Protein 2ZKZ (pdb70)

Organism: Bacillus anthracis (NCBI:txid1392)

CATH classification: 1.10.10.10

Structure (mmCIF, N/CA/C/O backbone):
data_2ZKZ
#
_entry.id   2ZKZ
#
_cell.length_a   73.010
_cell.length_b   73.010
_cell.length_c   151.120
_cell.angle_alpha   90.000
_cell.angle_beta   90.000
_cell.angle_gamma   90.000
#
_symmetry.space_group_name_H-M   'P 41 21 2'
#
loop_
_entity.id
_entity.type
_entity.pdbx_description
1 polymer 'Transcriptional repressor pagR'
2 water water
#
loop_
_atom_site.group_PDB
_atom_site.id
_atom_site.type_symbol
_atom_site.label_atom_id
_atom_site.label_alt_id
_atom_site.label_comp_id
_atom_site.label_asym_id
_atom_site.label_entity_id
_atom_site.label_seq_id
_atom_site.pdbx_PDB_ins_code
_atom_site.Cartn_x
_atom_site.Cartn_y
_atom_site.Cartn_z
_atom_site.occupancy
_atom_site.B_iso_or_equiv
_atom_site.auth_seq_id
_atom_site.auth_comp_id
_atom_site.auth_asym_id
_atom_site.auth_atom_id
_atom_site.pdbx_PDB_model_num
ATOM 1 N N . TYR A 1 11 ? 69.471 37.216 59.307 1.00 57.81 11 TYR A N 1
ATOM 2 C CA . TYR A 1 11 ? 68.712 35.990 59.687 1.00 56.73 11 TYR A CA 1
ATOM 3 C C . TYR A 1 11 ? 67.616 36.335 60.690 1.00 56.68 11 TYR A C 1
ATOM 4 O O . TYR A 1 11 ? 67.811 37.163 61.583 1.00 56.87 11 TYR A O 1
ATOM 14 N N . SER A 1 13 ? 64.679 35.132 63.594 1.00 44.97 13 SER A N 1
ATOM 15 C CA . SER A 1 13 ? 64.341 34.152 64.613 1.00 41.36 13 SER A CA 1
ATOM 16 C C . SER A 1 13 ? 62.916 33.639 64.475 1.00 39.33 13 SER A C 1
ATOM 17 O O . SER A 1 13 ? 62.142 34.103 63.635 1.00 38.54 13 SER A O 1
ATOM 20 N N . LEU A 1 14 ? 62.585 32.672 65.319 1.00 36.09 14 LEU A N 1
ATOM 21 C CA . LEU A 1 14 ? 61.254 32.092 65.344 1.00 33.53 14 LEU A CA 1
ATOM 22 C C . LEU A 1 14 ? 60.280 33.208 65.720 1.00 30.40 14 LEU A C 1
ATOM 23 O O . LEU A 1 14 ? 59.177 33.295 65.183 1.00 28.71 14 LEU A O 1
ATOM 28 N N . GLU A 1 15 ? 60.706 34.058 66.651 1.00 26.74 15 GLU A N 1
ATOM 29 C CA . GLU A 1 15 ? 59.894 35.178 67.109 1.00 26.57 15 GLU A CA 1
ATOM 30 C C . GLU A 1 15 ? 59.686 36.203 65.995 1.00 24.78 15 GLU A C 1
ATOM 31 O O . GLU A 1 15 ? 58.599 36.774 65.878 1.00 23.73 15 GLU A O 1
ATOM 37 N N . ASP A 1 16 ? 60.729 36.443 65.194 1.00 23.46 16 ASP A N 1
ATOM 38 C CA . ASP A 1 16 ? 60.644 37.386 64.080 1.00 24.01 16 ASP A CA 1
ATOM 39 C C . ASP A 1 16 ? 59.636 36.855 63.063 1.00 22.42 16 ASP A C 1
ATOM 40 O O . ASP A 1 16 ? 58.831 37.610 62.524 1.00 22.46 16 ASP A O 1
ATOM 45 N N . ASP A 1 17 ? 59.689 35.554 62.792 1.00 22.06 17 ASP A N 1
ATOM 46 C CA . ASP A 1 17 ? 58.746 34.955 61.849 1.00 23.59 17 ASP A CA 1
ATOM 47 C C . ASP A 1 17 ? 57.307 35.055 62.357 1.00 20.29 17 ASP A C 1
ATOM 48 O O . ASP A 1 17 ? 56.395 35.367 61.589 1.00 21.31 17 ASP A O 1
ATOM 53 N N . ALA A 1 18 ? 57.095 34.781 63.642 1.00 20.46 18 ALA A N 1
ATOM 54 C CA . ALA A 1 18 ? 55.755 34.877 64.232 1.00 21.61 18 ALA A CA 1
ATOM 55 C C . ALA A 1 18 ? 55.238 36.317 64.173 1.00 22.85 18 ALA A C 1
ATOM 56 O O . ALA A 1 18 ? 54.068 36.566 63.857 1.00 21.56 18 ALA A O 1
ATOM 58 N N . GLU A 1 19 ? 56.121 37.257 64.494 1.00 23.63 19 GLU A N 1
ATOM 59 C CA . GLU A 1 19 ? 55.793 38.681 64.488 1.00 24.20 19 GLU A CA 1
ATOM 60 C C . GLU A 1 19 ? 55.493 39.166 63.062 1.00 22.74 19 GLU A C 1
ATOM 61 O O . GLU A 1 19 ? 54.657 40.045 62.865 1.00 22.87 19 GLU A O 1
ATOM 67 N N . LEU A 1 20 ? 56.167 38.587 62.073 1.00 20.92 20 LEU A N 1
ATOM 68 C CA . LEU A 1 20 ? 55.939 38.948 60.671 1.00 22.09 20 LEU A CA 1
ATOM 69 C C . LEU A 1 20 ? 54.521 38.544 60.267 1.00 22.29 20 LEU A C 1
ATOM 70 O O . LEU A 1 20 ? 53.795 39.310 59.640 1.00 20.33 20 LEU A O 1
ATOM 75 N N . LEU A 1 21 ? 54.124 37.332 60.634 1.00 22.33 21 LEU A N 1
ATOM 76 C CA . LEU A 1 21 ? 52.787 36.866 60.295 1.00 21.74 21 LEU A CA 1
ATOM 77 C C . LEU A 1 21 ? 51.746 37.699 61.040 1.00 19.54 21 LEU A C 1
ATOM 78 O O . LEU A 1 21 ? 50.723 38.061 60.474 1.00 20.77 21 LEU A O 1
ATOM 83 N N . LYS A 1 22 ? 52.015 38.012 62.304 1.00 19.91 22 LYS A N 1
ATOM 84 C CA . LYS A 1 22 ? 51.083 38.809 63.094 1.00 21.75 22 LYS A CA 1
ATOM 85 C C . LYS A 1 22 ? 50.850 40.185 62.463 1.00 23.41 22 LYS A C 1
ATOM 86 O O . LYS A 1 22 ? 49.717 40.654 62.377 1.00 20.23 22 LYS A O 1
ATOM 92 N N . THR A 1 23 ? 51.929 40.817 62.005 1.00 21.80 23 THR A N 1
ATOM 93 C CA . THR A 1 23 ? 51.844 42.137 61.395 1.00 22.10 23 THR A CA 1
ATOM 94 C C . THR A 1 23 ? 51.080 42.127 60.071 1.00 22.57 23 THR A C 1
ATOM 95 O O . THR A 1 23 ? 50.438 43.114 59.718 1.00 24.06 23 THR A O 1
ATOM 107 N N . ALA A 1 25 ? 48.688 39.879 59.436 1.00 22.34 25 ALA A N 1
ATOM 108 C CA . ALA A 1 25 ? 47.383 39.266 59.696 1.00 22.52 25 ALA A CA 1
ATOM 109 C C . ALA A 1 25 ? 46.150 40.171 59.767 1.00 24.32 25 ALA A C 1
ATOM 110 O O . ALA A 1 25 ? 45.362 40.080 60.705 1.00 23.88 25 ALA A O 1
ATOM 112 N N . HIS A 1 26 ? 45.974 41.015 58.757 1.00 24.16 26 HIS A N 1
ATOM 113 C CA . HIS A 1 26 ? 44.844 41.938 58.672 1.00 26.13 26 HIS A CA 1
ATOM 114 C C . HIS A 1 26 ? 44.486 42.044 57.190 1.00 26.15 26 HIS A C 1
ATOM 115 O O . HIS A 1 26 ? 45.361 42.259 56.355 1.00 25.14 26 HIS A O 1
ATOM 122 N N . PRO A 1 27 ? 43.197 41.902 56.847 1.00 26.46 27 PRO A N 1
ATOM 123 C CA . PRO A 1 27 ? 42.724 41.976 55.461 1.00 28.89 27 PRO A CA 1
ATOM 124 C C . PRO A 1 27 ? 43.281 43.130 54.626 1.00 27.71 27 PRO A C 1
ATOM 125 O O . PRO A 1 27 ? 43.813 42.920 53.536 1.00 26.60 27 PRO A O 1
ATOM 137 N N . ARG A 1 29 ? 45.840 44.961 55.278 1.00 26.71 29 ARG A N 1
ATOM 138 C CA . ARG A 1 29 ? 47.291 44.925 55.221 1.00 26.43 29 ARG A CA 1
ATOM 139 C C . ARG A 1 29 ? 47.712 43.942 54.138 1.00 25.33 29 ARG A C 1
ATOM 140 O O . ARG A 1 29 ? 48.686 44.173 53.423 1.00 24.58 29 ARG A O 1
ATOM 148 N N . LEU A 1 30 ? 46.983 42.840 54.005 1.00 24.28 30 LEU A N 1
ATOM 149 C CA . LEU A 1 30 ? 47.327 41.888 52.956 1.00 24.83 30 LEU A CA 1
ATOM 150 C C . LEU A 1 30 ? 47.068 42.552 51.599 1.00 24.59 30 LEU A C 1
ATOM 151 O O . LEU A 1 30 ? 47.803 42.322 50.644 1.00 25.23 30 LEU A O 1
ATOM 156 N N . LYS A 1 31 ? 46.028 43.378 51.522 1.00 25.76 31 LYS A N 1
ATOM 157 C CA . LYS A 1 31 ? 45.716 44.088 50.284 1.00 28.58 31 LYS A CA 1
ATOM 158 C C . LYS A 1 31 ? 46.869 45.013 49.923 1.00 25.28 31 LYS A C 1
ATOM 159 O O . LYS A 1 31 ? 47.286 45.077 48.772 1.00 27.25 31 LYS A O 1
ATOM 165 N N . ILE A 1 32 ? 47.361 45.748 50.913 1.00 26.53 32 ILE A N 1
ATOM 166 C CA . ILE A 1 32 ? 48.468 46.671 50.693 1.00 25.09 32 ILE A CA 1
ATOM 167 C C . ILE A 1 32 ? 49.685 45.915 50.166 1.00 26.31 32 ILE A C 1
ATOM 168 O O . ILE A 1 32 ? 50.296 46.320 49.178 1.00 25.50 32 ILE A O 1
ATOM 173 N N . VAL A 1 33 ? 50.035 44.809 50.813 1.00 24.20 33 VAL A N 1
ATOM 174 C CA . VAL A 1 33 ? 51.186 44.032 50.363 1.00 24.70 33 VAL A CA 1
ATOM 175 C C . VAL A 1 33 ? 50.987 43.517 48.940 1.00 24.37 33 VAL A C 1
ATOM 176 O O . VAL A 1 33 ? 51.910 43.562 48.118 1.00 24.31 33 VAL A O 1
ATOM 180 N N . ASN A 1 34 ? 49.792 43.016 48.645 1.00 24.85 34 ASN A N 1
ATOM 181 C CA . ASN A 1 34 ? 49.504 42.512 47.302 1.00 26.86 34 ASN A CA 1
ATOM 182 C C . ASN A 1 34 ? 49.699 43.633 46.266 1.00 27.26 34 ASN A C 1
ATOM 183 O O . ASN A 1 34 ? 50.294 43.426 45.210 1.00 26.25 34 ASN A O 1
ATOM 188 N N . GLU A 1 35 ? 49.194 44.822 46.580 1.00 27.00 35 GLU A N 1
ATOM 189 C CA . GLU A 1 35 ? 49.321 45.961 45.672 1.00 29.05 35 GLU A CA 1
ATOM 190 C C . GLU A 1 35 ? 50.781 46.345 45.429 1.00 28.78 35 GLU A C 1
ATOM 191 O O . GLU A 1 35 ? 51.166 46.664 44.301 1.00 28.80 35 GLU A O 1
ATOM 197 N N . LEU A 1 36 ? 51.590 46.333 46.484 1.00 26.73 36 LEU A N 1
ATOM 198 C CA . LEU A 1 36 ? 53.002 46.667 46.350 1.00 28.14 36 LEU A CA 1
ATOM 199 C C . LEU A 1 36 ? 53.718 45.586 45.553 1.00 31.09 36 LEU A C 1
ATOM 200 O O . LEU A 1 36 ? 54.696 45.852 44.864 1.00 31.54 36 LEU A O 1
ATOM 205 N N . TYR A 1 37 ? 53.220 44.361 45.654 1.00 31.42 37 TYR A N 1
ATOM 206 C CA . TYR A 1 37 ? 53.798 43.249 44.922 1.00 33.84 37 TYR A CA 1
ATOM 207 C C . TYR A 1 37 ? 53.546 43.469 43.430 1.00 33.57 37 T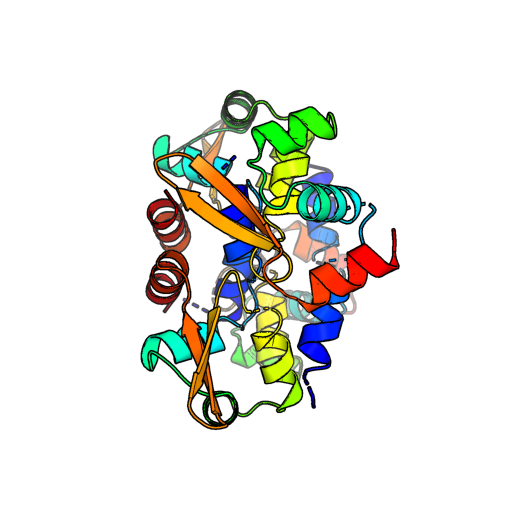YR A C 1
ATOM 208 O O . TYR A 1 37 ? 54.419 43.225 42.596 1.00 34.29 37 TYR A O 1
ATOM 217 N N . LYS A 1 38 ? 52.353 43.952 43.110 1.00 34.30 38 LYS A N 1
ATOM 218 C CA . LYS A 1 38 ? 51.963 44.204 41.728 1.00 35.12 38 LYS A CA 1
ATOM 219 C C . LYS A 1 38 ? 52.523 45.499 41.139 1.00 34.77 38 LYS A C 1
ATOM 220 O O . LYS A 1 38 ? 52.926 45.527 39.977 1.00 33.66 38 LYS A O 1
ATOM 226 N N . HIS A 1 39 ? 52.557 46.564 41.938 1.00 33.27 39 HIS A N 1
ATOM 227 C CA . HIS A 1 39 ? 53.044 47.858 41.466 1.00 32.49 39 HIS A CA 1
ATOM 228 C C . HIS A 1 39 ? 54.471 48.227 41.870 1.00 32.99 39 HIS A C 1
ATOM 229 O O . HIS A 1 39 ? 55.001 49.255 41.427 1.00 32.65 39 HIS A O 1
ATOM 236 N N . LYS A 1 40 ? 55.078 47.398 42.718 1.00 30.84 40 LYS A N 1
ATOM 237 C CA . LYS A 1 40 ? 56.454 47.586 43.185 1.00 29.94 40 LYS A CA 1
ATOM 238 C C . LYS A 1 40 ? 56.731 48.804 44.063 1.00 29.59 40 LYS A C 1
ATOM 239 O O . LYS A 1 40 ? 57.483 48.715 45.033 1.00 27.53 40 LYS A O 1
ATOM 245 N N . ALA A 1 41 ? 56.146 49.945 43.722 1.00 28.05 41 ALA A N 1
ATOM 246 C CA . ALA A 1 41 ? 56.370 51.159 44.502 1.00 27.94 41 ALA A CA 1
ATOM 247 C C . ALA A 1 41 ? 55.108 51.996 44.528 1.00 26.95 41 ALA A C 1
ATOM 248 O O . ALA A 1 41 ? 54.533 52.279 43.479 1.00 29.17 41 ALA A O 1
ATOM 250 N N . LEU A 1 42 ? 54.683 52.398 45.724 1.00 25.10 42 LEU A N 1
ATOM 251 C CA . LEU A 1 42 ? 53.469 53.199 45.873 1.00 26.24 42 LEU A CA 1
ATOM 252 C C . LEU A 1 42 ? 53.559 54.175 47.041 1.00 25.89 42 LEU A C 1
ATOM 253 O O . LEU A 1 42 ? 54.037 53.816 48.123 1.00 24.12 42 LEU A O 1
ATOM 258 N N . ASN A 1 43 ? 53.109 55.408 46.825 1.00 25.32 43 ASN A N 1
ATOM 259 C CA . ASN A 1 43 ? 53.115 56.377 47.910 1.00 27.49 43 ASN A CA 1
ATOM 260 C C . ASN A 1 43 ? 51.763 56.263 48.608 1.00 27.49 43 ASN A C 1
ATOM 261 O O . ASN A 1 43 ? 50.876 55.538 48.142 1.00 25.43 43 ASN A O 1
ATOM 266 N N . VAL A 1 44 ? 51.614 56.956 49.730 1.00 28.56 44 VAL A N 1
ATOM 267 C CA . VAL A 1 44 ? 50.382 56.906 50.504 1.00 29.37 44 VAL A CA 1
ATOM 268 C C . VAL A 1 44 ? 49.129 57.252 49.702 1.00 30.70 44 VAL A C 1
ATOM 269 O O . VAL A 1 44 ? 48.106 56.563 49.803 1.00 29.03 44 VAL A O 1
ATOM 273 N N . THR A 1 45 ? 49.206 58.304 48.894 1.00 29.30 45 THR A N 1
ATOM 274 C CA . THR A 1 45 ? 48.057 58.724 48.104 1.00 30.24 45 THR A CA 1
ATOM 275 C C . THR A 1 45 ? 47.606 57.645 47.121 1.00 30.57 45 THR A C 1
ATOM 276 O O . THR A 1 45 ? 46.411 57.426 46.944 1.00 28.49 45 THR A O 1
ATOM 280 N N . GLN A 1 46 ? 48.564 56.975 46.483 1.00 29.18 46 GLN A N 1
ATOM 281 C CA . GLN A 1 46 ? 48.247 55.902 45.547 1.00 29.81 46 GLN A CA 1
ATOM 282 C C . GLN A 1 46 ? 47.587 54.744 46.294 1.00 29.62 46 GLN A C 1
ATOM 283 O O . GLN A 1 46 ? 46.692 54.082 45.772 1.00 30.93 46 GLN A O 1
ATOM 289 N N . ILE A 1 47 ? 48.040 54.504 47.518 1.00 29.32 47 ILE A N 1
ATOM 290 C CA . ILE A 1 47 ? 47.497 53.430 48.341 1.00 30.17 47 ILE A CA 1
ATOM 291 C C . ILE A 1 47 ? 46.085 53.772 48.811 1.00 31.35 47 ILE A C 1
ATOM 292 O O . ILE A 1 47 ? 45.185 52.938 48.770 1.00 31.51 47 ILE A O 1
ATOM 297 N N . ILE A 1 48 ? 45.897 55.005 49.266 1.00 34.84 48 ILE A N 1
ATOM 298 C CA . ILE A 1 48 ? 44.584 55.444 49.722 1.00 37.36 48 ILE A CA 1
ATOM 299 C C . ILE A 1 48 ? 43.570 55.332 48.585 1.00 38.68 48 ILE A C 1
ATOM 300 O O . ILE A 1 48 ? 42.444 54.884 48.793 1.00 39.96 48 ILE A O 1
ATOM 305 N N . GLN A 1 49 ? 43.977 55.719 47.381 1.00 39.02 49 GLN A N 1
ATOM 306 C CA . GLN A 1 49 ? 43.082 55.665 46.230 1.00 43.12 49 GLN A CA 1
ATOM 307 C C . GLN A 1 49 ? 42.815 54.241 45.743 1.00 44.51 49 GLN A C 1
ATOM 308 O O . GLN A 1 49 ? 41.750 53.965 45.186 1.00 44.74 49 GLN A O 1
ATOM 314 N N . ILE A 1 50 ? 43.772 53.336 45.945 1.00 44.40 50 ILE A N 1
ATOM 315 C CA . ILE A 1 50 ? 43.590 51.947 45.529 1.00 44.16 50 ILE A CA 1
ATOM 316 C C . ILE A 1 50 ? 42.679 51.205 46.504 1.00 43.83 50 ILE A C 1
ATOM 317 O O . ILE A 1 50 ? 41.786 50.462 46.092 1.00 43.54 50 ILE A O 1
ATOM 322 N N . LEU A 1 51 ? 42.909 51.416 47.795 1.00 43.40 51 LEU A N 1
ATOM 323 C CA . LEU A 1 51 ? 42.123 50.763 48.837 1.00 44.13 51 LEU A CA 1
ATOM 324 C C . LEU A 1 51 ? 40.784 51.431 49.144 1.00 44.64 51 LEU A C 1
ATOM 325 O O . LEU A 1 51 ? 39.887 50.795 49.700 1.00 45.13 51 LEU A O 1
ATOM 330 N N . LYS A 1 52 ? 40.648 52.704 48.789 1.00 44.75 52 LYS A N 1
ATOM 331 C CA . LYS A 1 52 ? 39.407 53.432 49.038 1.00 45.64 52 LYS A CA 1
ATOM 332 C C . LYS A 1 52 ? 39.128 53.490 50.537 1.00 45.44 52 LYS A C 1
ATOM 333 O O . LYS A 1 52 ? 37.998 53.286 50.979 1.00 45.25 52 LYS A O 1
ATOM 339 N N . LEU A 1 53 ? 40.164 53.767 51.317 1.00 44.86 53 LEU A N 1
ATOM 340 C CA . LEU A 1 53 ? 40.024 53.849 52.764 1.00 44.95 53 LEU A CA 1
ATOM 341 C C . LEU A 1 53 ? 40.501 55.204 53.269 1.00 45.01 53 LEU A C 1
ATOM 342 O O . LEU A 1 53 ? 41.263 55.892 52.595 1.00 45.12 53 LEU A O 1
ATOM 347 N N . PRO A 1 54 ? 40.050 55.607 54.464 1.00 44.82 54 PRO A N 1
ATOM 348 C CA . PRO A 1 54 ? 40.460 56.895 55.034 1.00 45.86 54 PRO A CA 1
ATOM 349 C C . PRO A 1 54 ? 41.985 56.968 55.124 1.00 47.04 54 PRO A C 1
ATOM 350 O O . PRO A 1 54 ? 42.647 55.939 55.288 1.00 46.82 54 PRO A O 1
ATOM 354 N N . GLN A 1 55 ? 42.543 58.172 55.013 1.00 46.71 55 GLN A N 1
ATOM 355 C CA . GLN A 1 55 ? 43.991 58.325 55.100 1.00 47.94 55 GLN A CA 1
ATOM 356 C C . GLN A 1 55 ? 44.470 57.932 56.493 1.00 45.34 55 GLN A C 1
ATOM 357 O O . GLN A 1 55 ? 45.590 57.452 56.664 1.00 44.81 55 GLN A O 1
ATOM 363 N N . SER A 1 56 ? 43.609 58.140 57.483 1.00 43.13 56 SER A N 1
ATOM 364 C CA . SER A 1 56 ? 43.933 57.813 58.863 1.00 42.02 56 SER A CA 1
ATOM 365 C C . SER A 1 56 ? 44.141 56.308 59.020 1.00 39.83 56 SER A C 1
ATOM 366 O O . SER A 1 56 ? 45.107 55.864 59.640 1.00 38.19 56 SER A O 1
ATOM 369 N N . THR A 1 57 ? 43.225 55.532 58.454 1.00 37.38 57 THR A N 1
ATOM 370 C CA . THR A 1 57 ? 43.298 54.080 58.527 1.00 37.85 57 THR A CA 1
ATOM 371 C C . THR A 1 57 ? 44.529 53.552 57.798 1.00 36.56 57 THR A C 1
ATOM 372 O O . THR A 1 57 ? 45.260 52.720 58.334 1.00 36.86 57 THR A O 1
ATOM 376 N N . VAL A 1 58 ? 44.755 54.045 56.583 1.00 36.17 58 VAL A N 1
ATOM 377 C CA . VAL A 1 58 ? 45.890 53.619 55.772 1.00 36.31 58 VAL A CA 1
ATOM 378 C C . VAL A 1 58 ? 47.222 53.947 56.434 1.00 36.83 58 VAL A C 1
ATOM 379 O O . VAL A 1 58 ? 48.126 53.113 56.459 1.00 34.86 58 VAL A O 1
ATOM 383 N N . SER A 1 59 ? 47.337 55.161 56.966 1.00 35.68 59 SER A N 1
ATOM 384 C CA . SER A 1 59 ? 48.561 55.589 57.632 1.00 35.97 59 SER A CA 1
ATOM 385 C C . SER A 1 59 ? 48.891 54.704 58.830 1.00 34.63 59 SER A C 1
ATOM 386 O O . SER A 1 59 ? 50.057 54.401 59.079 1.00 32.93 59 SER A O 1
ATOM 389 N N . GLN A 1 60 ? 47.868 54.302 59.578 1.00 33.05 60 GLN A N 1
ATOM 390 C CA . GLN A 1 60 ? 48.087 53.456 60.744 1.00 32.01 60 GLN A CA 1
ATOM 391 C C . GLN A 1 60 ? 48.609 52.080 60.331 1.00 30.54 60 GLN A C 1
ATOM 392 O O . GLN A 1 60 ? 49.487 51.521 60.983 1.00 29.06 60 GLN A O 1
ATOM 398 N N . HIS A 1 61 ? 48.047 51.522 59.263 1.00 29.92 61 HIS A N 1
ATOM 399 C CA . HIS A 1 61 ? 48.507 50.228 58.781 1.00 29.07 61 HIS A CA 1
ATOM 400 C C . HIS A 1 61 ? 49.961 50.349 58.334 1.00 28.54 61 HIS A C 1
ATOM 401 O O . HIS A 1 61 ? 50.802 49.520 58.694 1.00 26.43 61 HIS A O 1
ATOM 408 N N . LEU A 1 62 ? 50.264 51.386 57.555 1.00 27.36 62 LEU A N 1
ATOM 409 C CA . LEU A 1 62 ? 51.634 51.582 57.081 1.00 27.89 62 LEU A CA 1
ATOM 410 C C . LEU A 1 62 ? 52.602 51.760 58.244 1.00 27.86 62 LEU A C 1
ATOM 411 O O . LEU A 1 62 ? 53.723 51.253 58.213 1.00 27.19 62 LEU A O 1
ATOM 416 N N . CYS A 1 63 ? 52.160 52.469 59.276 1.00 27.53 63 CYS A N 1
ATOM 417 C CA . CYS A 1 63 ? 52.994 52.703 60.446 1.00 29.57 63 CYS A CA 1
ATOM 418 C C . CYS A 1 63 ? 53.348 51.378 61.120 1.00 29.56 63 CYS A C 1
ATOM 419 O O . CYS A 1 63 ? 54.504 51.123 61.447 1.00 27.71 63 CYS A O 1
ATOM 422 N N . LYS A 1 64 ? 52.342 50.528 61.305 1.00 27.89 64 LYS A N 1
ATOM 423 C CA . LYS A 1 64 ? 52.535 49.226 61.932 1.00 28.65 64 LYS A CA 1
ATOM 424 C C . LYS A 1 64 ? 53.405 48.286 61.080 1.00 26.56 64 LYS A C 1
ATOM 425 O O . LYS A 1 64 ? 54.177 47.490 61.610 1.00 23.77 64 LYS A O 1
ATOM 439 N N . ARG A 1 66 ? 55.699 49.277 58.565 1.00 27.45 66 ARG A N 1
ATOM 440 C CA . ARG A 1 66 ? 57.031 49.789 58.261 1.00 29.63 66 ARG A CA 1
ATOM 441 C C . ARG A 1 66 ? 58.141 49.213 59.130 1.00 28.93 66 ARG A C 1
ATOM 442 O O . ARG A 1 66 ? 58.071 49.261 60.354 1.00 29.24 66 ARG A O 1
ATOM 450 N N . GLY A 1 67 ? 59.177 48.685 58.487 1.00 28.00 67 GLY A N 1
ATOM 451 C CA . GLY A 1 67 ? 60.299 48.142 59.230 1.00 28.38 67 GLY A CA 1
ATOM 452 C C . GLY A 1 67 ? 60.213 46.655 59.501 1.00 30.93 67 GLY A C 1
ATOM 453 O O . GLY A 1 67 ? 61.211 46.023 59.834 1.00 32.32 67 GLY A O 1
ATOM 454 N N . LYS A 1 68 ? 59.020 46.089 59.365 1.00 30.71 68 LYS A N 1
ATOM 455 C CA . LYS A 1 68 ? 58.835 44.666 59.605 1.00 30.54 68 LYS A CA 1
ATOM 456 C C . LYS A 1 68 ? 58.365 43.978 58.336 1.00 29.01 68 LYS A C 1
ATOM 457 O O . LYS A 1 68 ? 58.904 42.952 57.939 1.00 31.53 68 LYS A O 1
ATOM 463 N N . VAL A 1 69 ? 57.356 44.560 57.701 1.00 26.30 69 VAL A N 1
ATOM 464 C CA . VAL A 1 69 ? 56.782 43.988 56.495 1.00 26.24 69 VAL A CA 1
ATOM 465 C C . VAL A 1 69 ? 57.100 44.814 55.253 1.00 28.06 69 VAL A C 1
ATOM 466 O O . VAL A 1 69 ? 57.353 44.264 54.178 1.00 28.20 69 VAL A O 1
ATOM 470 N N . LEU A 1 70 ? 57.095 46.134 55.418 1.00 27.50 70 LEU A N 1
ATOM 471 C CA . LEU A 1 70 ? 57.340 47.059 54.318 1.00 27.47 70 LEU A CA 1
ATOM 472 C C . LEU A 1 70 ? 58.551 47.962 54.528 1.00 27.50 70 LEU A C 1
ATOM 473 O O . LEU A 1 70 ? 58.972 48.223 55.660 1.00 25.13 70 LEU A O 1
ATOM 478 N N . LYS A 1 71 ? 59.097 48.442 53.417 1.00 24.89 71 LYS A N 1
ATOM 479 C CA . LYS A 1 71 ? 60.239 49.338 53.451 1.00 27.13 71 LYS A CA 1
ATOM 480 C C . LYS A 1 71 ? 59.783 50.740 53.044 1.00 26.66 71 LYS A C 1
ATOM 481 O O . LYS A 1 71 ? 59.081 50.905 52.045 1.00 25.70 71 LYS A O 1
ATOM 487 N N . ARG A 1 72 ? 60.159 51.744 53.825 1.00 26.57 72 ARG A N 1
ATOM 488 C CA . ARG A 1 72 ? 59.809 53.112 53.487 1.00 28.46 72 ARG A CA 1
ATOM 489 C C . ARG A 1 72 ? 60.995 53.696 52.719 1.00 28.67 72 ARG A C 1
ATOM 490 O O . ARG A 1 72 ? 62.145 53.557 53.137 1.00 29.15 72 ARG A O 1
ATOM 498 N N . ASN A 1 73 ? 60.703 54.337 51.591 1.00 29.09 73 ASN A N 1
ATOM 499 C CA . ASN A 1 73 ? 61.731 54.929 50.739 1.00 28.35 73 ASN A CA 1
ATOM 500 C C . ASN A 1 73 ? 61.448 56.403 50.484 1.00 29.75 73 ASN A C 1
ATOM 501 O O . ASN A 1 73 ? 60.294 56.835 50.438 1.00 28.04 73 ASN A O 1
ATOM 506 N N . ARG A 1 74 ? 62.519 57.158 50.284 1.00 29.83 74 ARG A N 1
ATOM 507 C CA . ARG A 1 74 ? 62.431 58.576 50.009 1.00 31.83 74 ARG A CA 1
ATOM 508 C C . ARG A 1 74 ? 63.141 58.887 48.687 1.00 32.23 74 ARG A C 1
ATOM 509 O O . ARG A 1 74 ? 64.222 58.373 48.418 1.00 31.54 74 ARG A O 1
ATOM 517 N N . GLN A 1 75 ? 62.507 59.707 47.857 1.00 32.61 75 GLN A N 1
ATOM 518 C CA . GLN A 1 75 ? 63.086 60.132 46.587 1.00 34.50 75 GLN A CA 1
ATOM 519 C C . GLN A 1 75 ? 62.615 61.563 46.379 1.00 33.33 75 GLN A C 1
ATOM 520 O O . GLN A 1 75 ? 61.494 61.803 45.931 1.00 33.29 75 GLN A O 1
ATOM 526 N N . GLY A 1 76 ? 63.477 62.514 46.724 1.00 34.13 76 GLY A N 1
ATOM 527 C CA . GLY A 1 76 ? 63.106 63.908 46.602 1.00 32.60 76 GLY A CA 1
ATOM 528 C C . GLY A 1 76 ? 62.024 64.191 47.626 1.00 30.53 76 GLY A C 1
ATOM 529 O O . GLY A 1 76 ? 62.181 63.899 48.811 1.00 29.66 76 GLY A O 1
ATOM 530 N N . LEU A 1 77 ? 60.908 64.735 47.164 1.00 30.86 77 LEU A N 1
ATOM 531 C CA . LEU A 1 77 ? 59.791 65.052 48.039 1.00 31.70 77 LEU A CA 1
ATOM 532 C C . LEU A 1 77 ? 58.907 63.831 48.289 1.00 32.49 77 LEU A C 1
ATOM 533 O O . LEU A 1 77 ? 58.083 63.830 49.206 1.00 32.72 77 LEU A O 1
ATOM 538 N N . GLU A 1 78 ? 59.086 62.787 47.485 1.00 30.24 78 GLU A N 1
ATOM 539 C CA . GLU A 1 78 ? 58.245 61.608 47.613 1.00 30.92 78 GLU A CA 1
ATOM 540 C C . GLU A 1 78 ? 58.701 60.527 48.579 1.00 29.76 78 GLU A C 1
ATOM 541 O O . GLU A 1 78 ? 59.878 60.173 48.647 1.00 29.33 78 GLU A O 1
ATOM 547 N N . ILE A 1 79 ? 57.734 60.012 49.329 1.00 30.61 79 ILE A N 1
ATOM 548 C CA . ILE A 1 79 ? 57.957 58.912 50.257 1.00 30.62 79 ILE A CA 1
ATOM 549 C C . ILE A 1 79 ? 57.109 57.791 49.663 1.00 29.63 79 ILE A C 1
ATOM 550 O O . ILE A 1 79 ? 55.902 57.965 49.483 1.00 30.84 79 ILE A O 1
ATOM 555 N N . TYR A 1 80 ? 57.728 56.665 49.325 1.00 27.38 80 TYR A N 1
ATOM 556 C CA . TYR A 1 80 ? 56.970 55.550 48.771 1.00 27.57 80 TYR A CA 1
ATOM 557 C C . TYR A 1 80 ? 57.367 54.246 49.452 1.00 26.83 80 TYR A C 1
ATOM 558 O O . TYR A 1 80 ? 58.459 54.120 50.001 1.00 25.43 80 TYR A O 1
ATOM 567 N N . TYR A 1 81 ? 56.467 53.276 49.395 1.00 26.44 81 TYR A N 1
ATOM 568 C CA . TYR A 1 81 ? 56.701 51.989 50.019 1.00 25.76 81 TYR A CA 1
ATOM 569 C C . TYR A 1 81 ? 57.005 50.889 49.028 1.00 25.61 81 TYR A C 1
ATOM 570 O O . TYR A 1 81 ? 56.608 50.944 47.867 1.00 23.73 81 TYR A O 1
ATOM 579 N N . SER A 1 82 ? 57.728 49.885 49.506 1.00 25.70 82 SER A N 1
ATOM 580 C CA . SER A 1 82 ? 58.097 48.752 48.685 1.00 26.50 82 SER A CA 1
ATOM 581 C C . SER A 1 82 ? 58.278 47.525 49.568 1.00 26.35 82 SER A C 1
ATOM 582 O O . SER A 1 82 ? 58.266 47.622 50.796 1.00 24.21 82 SER A O 1
ATOM 585 N N . ILE A 1 83 ? 58.427 46.369 48.935 1.00 27.09 83 ILE A N 1
ATOM 586 C CA . ILE A 1 83 ? 58.654 45.130 49.669 1.00 29.75 83 ILE A CA 1
ATOM 587 C C . ILE A 1 83 ? 60.110 44.751 49.419 1.00 31.27 83 ILE A C 1
ATOM 588 O O . ILE A 1 83 ? 60.516 44.580 48.268 1.00 30.39 83 ILE A O 1
ATOM 593 N N . ASN A 1 84 ? 60.899 44.640 50.482 1.00 33.10 84 ASN A N 1
ATOM 594 C CA . ASN A 1 84 ? 62.297 44.259 50.323 1.00 36.08 84 ASN A CA 1
ATOM 595 C C . ASN A 1 84 ? 62.626 42.970 51.091 1.00 35.67 84 ASN A C 1
ATOM 596 O O . ASN A 1 84 ? 63.739 42.451 50.999 1.00 36.09 84 ASN A O 1
ATOM 601 N N . ASN A 1 85 ? 61.651 42.457 51.839 1.00 34.28 85 ASN A N 1
ATOM 602 C CA . ASN A 1 85 ? 61.827 41.220 52.597 1.00 33.36 85 ASN A CA 1
ATOM 603 C C . ASN A 1 85 ? 61.349 40.064 51.726 1.00 34.44 85 ASN A C 1
ATOM 604 O O . ASN A 1 85 ? 60.178 40.003 51.337 1.00 33.82 85 ASN A O 1
ATOM 609 N N . PRO A 1 86 ? 62.255 39.132 51.401 1.00 33.76 86 PRO A N 1
ATOM 610 C CA . PRO A 1 86 ? 61.948 37.966 50.569 1.00 34.10 86 PRO A CA 1
ATOM 611 C C . PRO A 1 86 ? 60.783 37.140 51.112 1.00 32.49 86 PRO A C 1
ATOM 612 O O . PRO A 1 86 ? 59.958 36.637 50.346 1.00 31.24 86 PRO A O 1
ATOM 616 N N . LYS A 1 87 ? 60.717 37.003 52.434 1.00 31.24 87 LYS A N 1
ATOM 617 C CA . LYS A 1 87 ? 59.653 36.220 53.055 1.00 32.00 87 LYS A CA 1
ATOM 618 C C . LYS A 1 87 ? 58.273 36.823 52.795 1.00 29.92 87 LYS A C 1
ATOM 619 O O . LYS A 1 87 ? 57.305 36.099 52.532 1.00 27.71 87 LYS A O 1
ATOM 625 N N . VAL A 1 88 ? 58.188 38.147 52.864 1.00 28.40 88 VAL A N 1
ATOM 626 C CA . VAL A 1 88 ? 56.928 38.840 52.621 1.00 27.72 88 VAL A CA 1
ATOM 627 C C . VAL A 1 88 ? 56.463 38.604 51.192 1.00 27.17 88 VAL A C 1
ATOM 628 O O . VAL A 1 88 ? 55.304 38.270 50.958 1.00 25.15 88 VAL A O 1
ATOM 632 N N . GLU A 1 89 ? 57.366 38.775 50.234 1.00 30.47 89 GLU A N 1
ATOM 633 C CA . GLU A 1 89 ? 57.006 38.558 48.833 1.00 33.31 89 GLU A CA 1
ATOM 634 C C . GLU A 1 89 ? 56.588 37.107 48.627 1.00 31.77 89 GLU A C 1
ATOM 635 O O . GLU A 1 89 ? 55.597 36.825 47.955 1.00 29.37 89 GLU A O 1
ATOM 641 N N . GLY A 1 90 ? 57.349 36.191 49.220 1.00 32.50 90 GLY A N 1
ATOM 642 C CA . GLY A 1 90 ? 57.036 34.779 49.091 1.00 29.96 90 GLY A CA 1
ATOM 643 C C . GLY A 1 90 ? 55.654 34.436 49.623 1.00 29.55 90 GLY A C 1
ATOM 644 O O . GLY A 1 90 ? 54.917 33.671 49.006 1.00 28.83 90 GLY A O 1
ATOM 645 N N . ILE A 1 91 ? 55.294 35.015 50.764 1.00 29.10 91 ILE A N 1
ATOM 646 C CA . ILE A 1 91 ? 54.004 34.747 51.381 1.00 27.06 91 ILE A CA 1
ATOM 647 C C . ILE A 1 91 ? 52.842 35.325 50.599 1.00 29.15 91 ILE A C 1
ATOM 648 O O . ILE A 1 91 ? 51.819 34.662 50.422 1.00 27.38 91 ILE A O 1
ATOM 653 N N . ILE A 1 92 ? 52.988 36.560 50.125 1.00 29.51 92 ILE A N 1
ATOM 654 C CA . ILE A 1 92 ? 51.897 37.171 49.392 1.00 32.83 92 ILE A CA 1
ATOM 655 C C . ILE A 1 92 ? 51.626 36.426 48.089 1.00 34.56 92 ILE A C 1
ATOM 656 O O . ILE A 1 92 ? 50.480 36.328 47.661 1.00 36.31 92 ILE A O 1
ATOM 661 N N . LYS A 1 93 ? 52.669 35.891 47.462 1.00 37.95 93 LYS A N 1
ATOM 662 C CA . LYS A 1 93 ? 52.481 35.138 46.223 1.00 41.28 93 LYS A CA 1
ATOM 663 C C . LYS A 1 93 ? 51.690 33.866 46.507 1.00 42.87 93 LYS A C 1
ATOM 664 O O . LYS A 1 93 ? 50.747 33.537 45.790 1.00 43.78 93 LYS A O 1
ATOM 670 N N . LEU A 1 94 ? 52.084 33.155 47.560 1.00 44.00 94 LEU A N 1
ATOM 671 C CA . LEU A 1 94 ? 51.421 31.918 47.959 1.00 45.47 94 LEU A CA 1
ATOM 672 C C . LEU A 1 94 ? 49.957 32.128 48.313 1.00 46.67 94 LEU A C 1
ATOM 673 O O . LEU A 1 94 ? 49.132 31.233 48.128 1.00 47.25 94 LEU A O 1
ATOM 678 N N . LEU A 1 95 ? 49.636 33.307 48.830 1.00 46.94 95 LEU A N 1
ATOM 679 C CA . LEU A 1 95 ? 48.269 33.599 49.230 1.00 47.36 95 LEU A CA 1
ATOM 680 C C . LEU A 1 95 ? 47.310 33.906 48.089 1.00 48.66 95 LEU A C 1
ATOM 681 O O . LEU A 1 95 ? 46.098 33.734 48.241 1.00 49.16 95 LEU A O 1
ATOM 686 N N . ASN A 1 96 ? 47.830 34.354 46.951 1.00 49.81 96 ASN A N 1
ATOM 687 C CA . ASN A 1 96 ? 46.955 34.657 45.824 1.00 53.07 96 ASN A CA 1
ATOM 688 C C . ASN A 1 96 ? 46.570 33.385 45.070 1.00 54.78 96 ASN A C 1
ATOM 689 O O . ASN A 1 96 ? 47.252 32.354 45.263 1.00 55.53 96 ASN A O 1
ATOM 694 N N . TYR B 1 11 ? 37.138 39.844 49.181 1.00 55.53 11 TYR B N 1
ATOM 695 C CA . TYR B 1 11 ? 37.401 40.191 50.605 1.00 55.49 11 TYR B CA 1
ATOM 696 C C . TYR B 1 11 ? 37.449 38.943 51.482 1.00 55.49 11 TYR B C 1
ATOM 697 O O . TYR B 1 11 ? 38.274 38.852 52.392 1.00 55.44 11 TYR B O 1
ATOM 714 N N . SER B 1 13 ? 38.458 36.031 50.695 1.00 50.31 13 SER B N 1
ATOM 715 C CA . SER B 1 13 ? 39.733 35.359 50.478 1.00 48.13 13 SER B CA 1
ATOM 716 C C . SER B 1 13 ? 40.799 36.067 51.311 1.00 44.63 13 SER B C 1
ATOM 717 O O . SER B 1 13 ? 41.792 35.461 51.719 1.00 43.12 13 SER B O 1
ATOM 720 N N . LEU B 1 14 ? 40.582 37.358 51.555 1.00 39.77 14 LEU B N 1
ATOM 721 C CA . LEU B 1 14 ? 41.507 38.158 52.344 1.00 37.76 14 LEU B CA 1
ATOM 722 C C . LEU B 1 14 ? 41.291 37.929 53.832 1.00 34.88 14 LEU B C 1
ATOM 723 O O . LEU B 1 14 ? 42.248 37.877 54.593 1.00 31.29 14 LEU B O 1
ATOM 728 N N . GLU B 1 15 ? 40.033 37.796 54.239 1.00 33.30 15 GLU B N 1
ATOM 729 C CA . GLU B 1 15 ? 39.718 37.581 55.645 1.00 35.72 15 GLU B CA 1
ATOM 730 C C . GLU B 1 15 ? 40.181 36.194 56.066 1.00 34.24 15 GLU B C 1
ATOM 731 O O . GLU B 1 15 ? 40.743 36.024 57.153 1.00 31.22 15 GLU B O 1
ATOM 737 N N . ASP B 1 16 ? 39.925 35.213 55.200 1.00 33.05 16 ASP B N 1
ATOM 738 C CA . ASP B 1 16 ? 40.326 33.826 55.436 1.00 32.05 16 ASP B CA 1
ATOM 739 C C . ASP B 1 16 ? 41.831 33.792 55.635 1.00 28.78 16 ASP B C 1
ATOM 740 O O . ASP B 1 16 ? 42.331 33.200 56.593 1.00 26.34 16 ASP B O 1
ATOM 745 N N . ASP B 1 17 ? 42.553 34.421 54.710 1.00 25.93 17 ASP B N 1
ATOM 746 C CA . ASP B 1 17 ? 44.006 34.447 54.778 1.00 25.88 17 ASP B CA 1
ATOM 747 C C . ASP B 1 17 ? 44.529 35.181 55.999 1.00 21.75 17 ASP B C 1
ATOM 748 O O . ASP B 1 17 ? 45.505 34.751 56.606 1.00 19.50 17 ASP B O 1
ATOM 753 N N . ALA B 1 18 ? 43.884 36.285 56.357 1.00 21.86 18 ALA B N 1
ATOM 754 C CA . ALA B 1 18 ? 44.305 37.052 57.525 1.00 23.26 18 ALA B CA 1
ATOM 755 C C . ALA B 1 18 ? 44.141 36.220 58.793 1.00 22.39 18 ALA B C 1
ATOM 756 O O . ALA B 1 18 ? 45.008 36.233 59.666 1.00 18.67 18 ALA B O 1
ATOM 758 N N . GLU B 1 19 ? 43.029 35.496 58.895 1.00 24.32 19 GLU B N 1
ATOM 759 C CA . GLU B 1 19 ? 42.781 34.670 60.075 1.00 27.83 19 GLU B CA 1
ATOM 760 C C . GLU B 1 19 ? 43.759 33.494 60.147 1.00 25.97 19 GLU B C 1
ATOM 761 O O . GLU B 1 19 ? 44.159 33.065 61.231 1.00 24.15 19 GLU B O 1
ATOM 767 N N . LEU B 1 20 ? 44.146 32.976 58.989 1.00 26.20 20 LEU B N 1
ATOM 768 C CA . LEU B 1 20 ? 45.095 31.871 58.936 1.00 25.85 20 LEU B CA 1
ATOM 769 C C . LEU B 1 20 ? 46.426 32.347 59.538 1.00 24.83 20 LEU B C 1
ATOM 770 O O . LEU B 1 20 ? 47.013 31.684 60.397 1.00 22.38 20 LEU B O 1
ATOM 775 N N . LEU B 1 21 ? 46.898 33.502 59.077 1.00 23.62 21 LEU B N 1
ATOM 776 C CA . LEU B 1 21 ? 48.149 34.082 59.575 1.00 24.44 21 LEU B CA 1
ATOM 777 C C . LEU B 1 21 ? 48.066 34.393 61.070 1.00 22.16 21 LEU B C 1
ATOM 778 O O . LEU B 1 21 ? 49.006 34.135 61.828 1.00 21.17 21 LEU B O 1
ATOM 783 N N . LYS B 1 22 ? 46.934 34.946 61.493 1.00 20.34 22 LYS B N 1
ATOM 784 C CA . LYS B 1 22 ? 46.740 35.308 62.890 1.00 21.97 22 LYS B CA 1
ATOM 785 C C . LYS B 1 22 ? 46.874 34.074 63.786 1.00 23.23 22 LYS B C 1
ATOM 786 O O . LYS B 1 22 ? 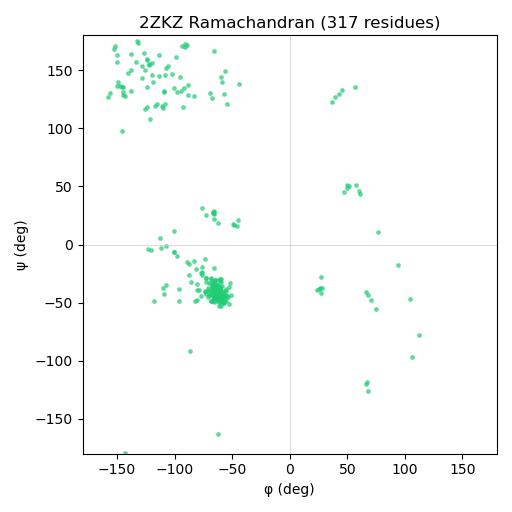47.542 34.103 64.814 1.00 21.50 22 LYS B O 1
ATOM 792 N N . THR B 1 23 ? 46.252 32.982 63.364 1.00 22.61 23 THR B N 1
ATOM 793 C CA . THR B 1 23 ? 46.284 31.745 64.118 1.00 24.89 23 THR B CA 1
ATOM 794 C C . THR B 1 23 ? 47.687 31.151 64.189 1.00 23.78 23 THR B C 1
ATOM 795 O O . THR B 1 23 ? 48.056 30.554 65.198 1.00 24.17 23 THR B O 1
ATOM 807 N N . ALA B 1 25 ? 50.482 32.984 63.972 1.00 23.69 25 ALA B N 1
ATOM 808 C CA . ALA B 1 25 ? 51.375 34.002 64.536 1.00 23.42 25 ALA B CA 1
ATOM 809 C C . ALA B 1 25 ? 51.842 33.918 65.987 1.00 25.38 25 ALA B C 1
ATOM 810 O O . ALA B 1 25 ? 51.752 34.897 66.722 1.00 26.98 25 ALA B O 1
ATOM 812 N N . HIS B 1 26 ? 52.374 32.766 66.383 1.00 25.57 26 HIS B N 1
ATOM 813 C CA . HIS B 1 26 ? 52.888 32.553 67.737 1.00 25.28 26 HIS B CA 1
ATOM 814 C C . HIS B 1 26 ? 54.084 31.629 67.583 1.00 23.99 26 HIS B C 1
ATOM 815 O O . HIS B 1 26 ? 54.016 30.641 66.855 1.00 23.86 26 HIS B O 1
ATOM 822 N N . PRO B 1 27 ? 55.194 31.932 68.268 1.00 22.62 27 PRO B N 1
ATOM 823 C CA . PRO B 1 27 ? 56.396 31.105 68.175 1.00 24.53 27 PRO B CA 1
ATOM 824 C C . PRO B 1 27 ? 56.202 29.595 68.331 1.00 23.51 27 PRO B C 1
ATOM 825 O O . PRO B 1 27 ? 56.630 28.826 67.476 1.00 23.41 27 PRO B O 1
ATOM 837 N N . ARG B 1 29 ? 53.498 27.911 68.094 1.00 26.05 29 ARG B N 1
ATOM 838 C CA . ARG B 1 29 ? 52.559 27.382 67.124 1.00 23.53 29 ARG B CA 1
ATOM 839 C C . ARG B 1 29 ? 53.306 27.127 65.828 1.00 22.47 29 ARG B C 1
ATOM 840 O O . ARG B 1 29 ? 53.039 26.149 65.141 1.00 20.30 29 ARG B O 1
ATOM 848 N N . LEU B 1 30 ? 54.253 28.001 65.493 1.00 21.01 30 LEU B N 1
ATOM 849 C CA . LEU B 1 30 ? 55.035 27.797 64.284 1.00 22.70 30 LEU B CA 1
ATOM 850 C C . LEU B 1 30 ? 55.912 26.568 64.471 1.00 23.43 30 LEU B C 1
ATOM 851 O O . LEU B 1 30 ? 56.154 25.815 63.531 1.00 24.24 30 LEU B O 1
ATOM 856 N N . LYS B 1 31 ? 56.395 26.369 65.692 1.00 24.79 31 LYS B N 1
ATOM 857 C CA . LYS B 1 31 ? 57.231 25.212 65.967 1.00 26.05 31 LYS B CA 1
ATOM 858 C C . LYS B 1 31 ? 56.378 23.956 65.808 1.00 22.92 31 LYS B C 1
ATOM 859 O O . LYS B 1 31 ? 56.830 22.959 65.248 1.00 21.90 31 LYS B O 1
ATOM 865 N N . ILE B 1 32 ? 55.137 24.011 66.286 1.00 22.66 32 ILE B N 1
ATOM 866 C CA . ILE B 1 32 ? 54.237 22.868 66.157 1.00 22.27 32 ILE B CA 1
ATOM 867 C C . ILE B 1 32 ? 53.934 22.603 64.683 1.00 23.17 32 ILE B C 1
ATOM 868 O O . ILE B 1 32 ? 53.977 21.452 64.237 1.00 22.57 32 ILE B O 1
ATOM 873 N N . VAL B 1 33 ? 53.646 23.659 63.921 1.00 21.23 33 VAL B N 1
ATOM 874 C CA . VAL B 1 33 ? 53.347 23.491 62.500 1.00 22.08 33 VAL B CA 1
ATOM 875 C C . VAL B 1 33 ? 54.548 22.929 61.739 1.00 22.20 33 VAL B C 1
ATOM 876 O O . VAL B 1 33 ? 54.389 22.088 60.863 1.00 20.29 33 VAL B O 1
ATOM 880 N N . ASN B 1 34 ? 55.747 23.397 62.074 1.00 24.12 34 ASN B N 1
ATOM 881 C CA . ASN B 1 34 ? 56.954 22.906 61.419 1.00 25.39 34 ASN B CA 1
ATOM 882 C C . ASN B 1 34 ? 57.137 21.412 61.700 1.00 24.89 34 ASN B C 1
ATOM 883 O O . ASN B 1 34 ? 57.485 20.646 60.804 1.00 23.99 34 ASN B O 1
ATOM 888 N N . GLU B 1 35 ? 56.899 20.993 62.942 1.00 23.37 35 GLU B N 1
ATOM 889 C CA . GLU B 1 35 ? 57.046 19.575 63.285 1.00 23.68 35 GLU B CA 1
ATOM 890 C C . GLU B 1 35 ? 56.028 18.724 62.525 1.00 23.59 35 GLU B C 1
ATOM 891 O O . GLU B 1 35 ? 56.344 17.625 62.057 1.00 21.51 35 GLU B O 1
ATOM 897 N N . LEU B 1 36 ? 54.804 19.235 62.391 1.00 23.34 36 LEU B N 1
ATOM 898 C CA . LEU B 1 36 ? 53.772 18.508 61.667 1.00 23.88 36 LEU B CA 1
ATOM 899 C C . LEU B 1 36 ? 54.119 18.460 60.184 1.00 25.75 36 LEU B C 1
ATOM 900 O O . LEU B 1 36 ? 53.746 17.527 59.485 1.00 26.14 36 LEU B O 1
ATOM 905 N N . TYR B 1 37 ? 54.837 19.467 59.706 1.00 28.15 37 TYR B N 1
ATOM 906 C CA . TYR B 1 37 ? 55.248 19.491 58.308 1.00 29.99 37 TYR B CA 1
ATOM 907 C C . TYR B 1 37 ? 56.336 18.437 58.108 1.00 28.89 37 TYR B C 1
ATOM 908 O O . TYR B 1 37 ? 56.356 17.729 57.105 1.00 29.05 37 TYR B O 1
ATOM 917 N N . LYS B 1 38 ? 57.236 18.332 59.078 1.00 29.00 38 LYS B N 1
ATOM 918 C CA . LYS B 1 38 ? 58.329 17.367 59.003 1.00 28.31 38 LYS B CA 1
ATOM 919 C C . LYS B 1 38 ? 57.879 15.929 59.218 1.00 27.05 38 LYS B C 1
ATOM 920 O O . LYS B 1 38 ? 58.482 15.006 58.679 1.00 27.25 38 LYS B O 1
ATOM 926 N N . HIS B 1 39 ? 56.812 15.737 59.988 1.00 25.37 39 HIS B N 1
ATOM 927 C CA . HIS B 1 39 ? 56.321 14.395 60.292 1.00 25.12 39 HIS B CA 1
ATOM 928 C C . HIS B 1 39 ? 54.979 14.015 59.690 1.00 24.54 39 HIS B C 1
ATOM 929 O O . HIS B 1 39 ? 54.533 12.883 59.864 1.00 23.90 39 HIS B O 1
ATOM 936 N N . LYS B 1 40 ? 54.338 14.955 59.000 1.00 23.18 40 LYS B N 1
ATOM 937 C CA . LYS B 1 40 ? 53.041 14.714 58.367 1.00 25.58 40 LYS B CA 1
ATOM 938 C C . LYS B 1 40 ? 51.889 14.671 59.382 1.00 24.97 40 LYS B C 1
ATOM 939 O O . LYS B 1 40 ? 50.913 15.413 59.252 1.00 23.72 40 LYS B O 1
ATOM 945 N N . ALA B 1 41 ? 51.999 13.797 60.380 1.00 22.41 41 ALA B N 1
ATOM 946 C CA . ALA B 1 41 ? 50.970 13.676 61.416 1.00 22.92 41 ALA B CA 1
ATOM 947 C C . ALA B 1 41 ? 51.593 13.235 62.745 1.00 23.92 41 ALA B C 1
ATOM 948 O O . ALA B 1 41 ? 52.438 12.350 62.773 1.00 24.45 41 ALA B O 1
ATOM 950 N N . LEU B 1 42 ? 51.176 13.853 63.844 1.00 22.22 42 LEU B N 1
ATOM 951 C CA . LEU B 1 42 ? 51.716 13.498 65.160 1.00 23.69 42 LEU B CA 1
ATOM 952 C C . LEU B 1 42 ? 50.601 13.511 66.197 1.00 24.85 42 LEU B C 1
ATOM 953 O O . LEU B 1 42 ? 49.646 14.280 66.071 1.00 24.01 42 LEU B O 1
ATOM 958 N N . ASN B 1 43 ? 50.683 12.645 67.204 1.00 25.83 43 ASN B N 1
ATOM 959 C CA . ASN B 1 43 ? 49.662 12.703 68.239 1.00 25.47 43 ASN B CA 1
ATOM 960 C C . ASN B 1 43 ? 50.197 13.653 69.304 1.00 23.72 43 ASN B C 1
ATOM 961 O O . ASN B 1 43 ? 51.371 14.057 69.269 1.00 19.31 43 ASN B O 1
ATOM 966 N N . VAL B 1 44 ? 49.338 14.016 70.243 1.00 23.84 44 VAL B N 1
ATOM 967 C CA . VAL B 1 44 ? 49.706 14.958 71.284 1.00 25.45 44 VAL B CA 1
ATOM 968 C C . VAL B 1 44 ? 50.913 14.527 72.099 1.00 24.90 44 VAL B C 1
ATOM 969 O O . VAL B 1 44 ? 51.757 15.352 72.435 1.00 26.12 44 VAL B O 1
ATOM 973 N N . THR B 1 45 ? 51.003 13.235 72.409 1.00 26.27 45 THR B N 1
ATOM 974 C CA . THR B 1 45 ? 52.133 12.728 73.182 1.00 26.56 45 THR B CA 1
ATOM 975 C C . THR B 1 45 ? 53.441 12.951 72.438 1.00 23.86 45 THR B C 1
ATOM 976 O O . THR B 1 45 ? 54.435 13.384 73.021 1.00 24.07 45 THR B O 1
ATOM 980 N N . GLN B 1 46 ? 53.439 12.660 71.144 1.00 24.62 46 GLN B N 1
ATOM 981 C CA . GLN B 1 46 ? 54.630 12.844 70.325 1.00 25.68 46 GLN B CA 1
ATOM 982 C C . GLN B 1 46 ? 55.029 14.311 70.224 1.00 23.86 46 GLN B C 1
ATOM 983 O O . GLN B 1 46 ? 56.212 14.647 70.298 1.00 24.26 46 GLN B O 1
ATOM 989 N N . ILE B 1 47 ? 54.037 15.180 70.048 1.00 24.90 47 ILE B N 1
ATOM 990 C CA . ILE B 1 47 ? 54.282 16.614 69.945 1.00 23.51 47 ILE B CA 1
ATOM 991 C C . ILE B 1 47 ? 54.902 17.125 71.255 1.00 25.04 47 ILE B C 1
ATOM 992 O O . ILE B 1 47 ? 55.880 17.877 71.242 1.00 23.83 47 ILE B O 1
ATOM 997 N N . ILE B 1 48 ? 54.336 16.705 72.382 1.00 25.52 48 ILE B N 1
ATOM 998 C CA . ILE B 1 48 ? 54.855 17.109 73.687 1.00 28.93 48 ILE B CA 1
ATOM 999 C C . ILE B 1 48 ? 56.313 16.664 73.820 1.00 28.70 48 ILE B C 1
ATOM 1000 O O . ILE B 1 48 ? 57.181 17.447 74.201 1.00 30.47 48 ILE B O 1
ATOM 1005 N N . GLN B 1 49 ? 56.574 15.405 73.490 1.00 31.59 49 GLN B N 1
ATOM 1006 C CA . GLN B 1 49 ? 57.916 14.843 73.570 1.00 34.47 49 GLN B CA 1
ATOM 1007 C C . GLN B 1 49 ? 58.946 15.689 72.827 1.00 34.87 49 GLN B C 1
ATOM 1008 O O . GLN B 1 49 ? 59.990 16.052 73.378 1.00 33.83 49 GLN B O 1
ATOM 1014 N N . ILE B 1 50 ? 58.646 15.999 71.570 1.00 34.16 50 ILE B N 1
ATOM 1015 C CA . ILE B 1 50 ? 59.547 16.788 70.740 1.00 33.65 50 ILE B CA 1
ATOM 1016 C C . ILE B 1 50 ? 59.773 18.204 71.259 1.00 33.72 50 ILE B C 1
ATOM 1017 O O . ILE B 1 50 ? 60.910 18.677 71.312 1.00 35.80 50 ILE B O 1
ATOM 1022 N N . LEU B 1 51 ? 58.690 18.874 71.635 1.00 33.97 51 LEU B N 1
ATOM 1023 C CA . LEU B 1 51 ? 58.747 20.250 72.118 1.00 35.51 51 LEU B CA 1
ATOM 1024 C C . LEU B 1 51 ? 59.253 20.425 73.549 1.00 35.90 51 LEU B C 1
ATOM 1025 O O . LEU B 1 51 ? 59.772 21.489 73.896 1.00 34.34 51 LEU B O 1
ATOM 1030 N N . LYS B 1 52 ? 59.091 19.394 74.374 1.00 35.27 52 LYS B N 1
ATOM 1031 C CA . LYS B 1 52 ? 59.536 19.458 75.762 1.00 36.17 52 LYS B CA 1
ATOM 1032 C C . LYS B 1 52 ? 58.870 20.628 76.482 1.00 35.59 52 LYS B C 1
ATOM 1033 O O . LYS B 1 52 ? 59.534 21.455 77.103 1.00 36.50 52 LYS B O 1
ATOM 1039 N N . LEU B 1 53 ? 57.547 20.691 76.386 1.00 36.20 53 LEU B N 1
ATOM 1040 C CA . LEU B 1 53 ? 56.781 21.756 77.015 1.00 35.65 53 LEU B CA 1
ATOM 1041 C C . LEU B 1 53 ? 55.684 21.159 77.880 1.00 34.88 53 LEU B C 1
ATOM 1042 O O . LEU B 1 53 ? 55.376 19.978 77.770 1.00 34.76 53 LEU B O 1
ATOM 1047 N N . PRO B 1 54 ? 55.084 21.969 78.761 1.00 34.17 54 PRO B N 1
ATOM 1048 C CA . PRO B 1 54 ? 54.013 21.461 79.621 1.00 34.57 54 PRO B CA 1
ATOM 1049 C C . PRO B 1 54 ? 52.869 20.919 78.766 1.00 35.52 54 PRO B C 1
ATOM 1050 O O . PRO B 1 54 ? 52.511 21.499 77.737 1.00 33.76 54 PRO B O 1
ATOM 1054 N N . GLN B 1 55 ? 52.301 19.805 79.203 1.00 34.82 55 GLN B N 1
ATOM 1055 C CA . GLN B 1 55 ? 51.203 19.160 78.501 1.00 35.01 55 GLN B CA 1
ATOM 1056 C C . GLN B 1 55 ? 50.078 20.146 78.182 1.00 34.62 55 GLN B C 1
ATOM 1057 O O . GLN B 1 55 ? 49.539 20.148 77.073 1.00 32.38 55 GLN B O 1
ATOM 1063 N N .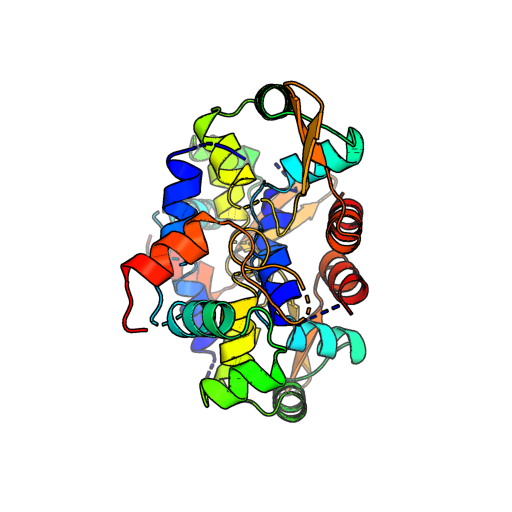 SER B 1 56 ? 49.735 20.982 79.158 1.00 31.95 56 SER B N 1
ATOM 1064 C CA . SER B 1 56 ? 48.669 21.962 78.993 1.00 33.33 56 SER B CA 1
ATOM 1065 C C . SER B 1 56 ? 49.016 23.040 77.973 1.00 32.51 56 SER B C 1
ATOM 1066 O O . SER B 1 56 ? 48.133 23.546 77.287 1.00 33.37 56 SER B O 1
ATOM 1069 N N . THR B 1 57 ? 50.294 23.393 77.865 1.00 32.65 57 THR B N 1
ATOM 1070 C CA . THR B 1 57 ? 50.705 24.411 76.898 1.00 31.65 57 THR B CA 1
ATOM 1071 C C . THR B 1 57 ? 50.445 23.913 75.482 1.00 30.62 57 THR B C 1
ATOM 1072 O O . THR B 1 57 ? 49.896 24.634 74.648 1.00 28.86 57 THR B O 1
ATOM 1076 N N . VAL B 1 58 ? 50.849 22.673 75.222 1.00 28.27 58 VAL B N 1
ATOM 1077 C CA . VAL B 1 58 ? 50.679 22.063 73.916 1.00 27.41 58 VAL B CA 1
ATOM 1078 C C . VAL B 1 58 ? 49.202 21.872 73.572 1.00 25.54 58 VAL B C 1
ATOM 1079 O O . VAL B 1 58 ? 48.790 22.143 72.445 1.00 23.06 58 VAL B O 1
ATOM 1083 N N . SER B 1 59 ? 48.415 21.405 74.540 1.00 23.53 59 SER B N 1
ATOM 1084 C CA . SER B 1 59 ? 46.982 21.200 74.329 1.00 25.53 59 SER B CA 1
ATOM 1085 C C . SER B 1 59 ? 46.272 22.506 73.990 1.00 24.57 59 SER B C 1
ATOM 1086 O O . SER B 1 59 ? 45.408 22.531 73.112 1.00 24.88 59 SER B O 1
ATOM 1089 N N . GLN B 1 60 ? 46.621 23.576 74.702 1.00 23.41 60 GLN B N 1
ATOM 1090 C CA . GLN B 1 60 ? 46.025 24.888 74.459 1.00 26.97 60 GLN B CA 1
ATOM 1091 C C . GLN B 1 60 ? 46.322 25.363 73.030 1.00 25.14 60 GLN B C 1
ATOM 1092 O O . GLN B 1 60 ? 45.431 25.852 72.332 1.00 21.97 60 GLN B O 1
ATOM 1098 N N . HIS B 1 61 ? 47.574 25.222 72.600 1.00 23.04 61 HIS B N 1
ATOM 1099 C CA . HIS B 1 61 ? 47.955 25.629 71.251 1.00 23.89 61 HIS B CA 1
ATOM 1100 C C . HIS B 1 61 ? 47.225 24.803 70.198 1.00 23.85 61 HIS B C 1
ATOM 1101 O O . HIS B 1 61 ? 46.691 25.351 69.227 1.00 21.25 61 HIS B O 1
ATOM 1108 N N . LEU B 1 62 ? 47.203 23.485 70.387 1.00 21.21 62 LEU B N 1
ATOM 1109 C CA . LEU B 1 62 ? 46.536 22.611 69.431 1.00 21.74 62 LEU B CA 1
ATOM 1110 C C . LEU B 1 62 ? 45.060 22.930 69.306 1.00 23.14 62 LEU B C 1
ATOM 1111 O O . LEU B 1 62 ? 44.501 22.885 68.210 1.00 22.00 62 LEU B O 1
ATOM 1116 N N . CYS B 1 63 ? 44.437 23.262 70.430 1.00 25.58 63 CYS B N 1
ATOM 1117 C CA . CYS B 1 63 ? 43.015 23.579 70.456 1.00 28.95 63 CYS B CA 1
ATOM 1118 C C . CYS B 1 63 ? 42.703 24.827 69.618 1.00 27.84 63 CYS B C 1
ATOM 1119 O O . CYS B 1 63 ? 41.766 24.835 68.819 1.00 27.38 63 CYS B O 1
ATOM 1122 N N . LYS B 1 64 ? 43.499 25.874 69.802 1.00 24.81 64 LYS B N 1
ATOM 1123 C CA . LYS B 1 64 ? 43.319 27.124 69.067 1.00 25.76 64 LYS B CA 1
ATOM 1124 C C . LYS B 1 64 ? 43.574 26.963 67.568 1.00 22.98 64 LYS B C 1
ATOM 1125 O O . LYS B 1 64 ? 42.954 27.638 66.755 1.00 22.70 64 LYS B O 1
ATOM 1139 N N . ARG B 1 66 ? 43.192 24.051 65.799 1.00 25.82 66 ARG B N 1
ATOM 1140 C CA . ARG B 1 66 ? 42.284 23.093 65.181 1.00 28.99 66 ARG B CA 1
ATOM 1141 C C . ARG B 1 66 ? 41.199 23.799 64.380 1.00 29.35 66 ARG B C 1
ATOM 1142 O O . ARG B 1 66 ? 40.579 24.750 64.853 1.00 28.20 66 ARG B O 1
ATOM 1150 N N . GLY B 1 67 ? 40.976 23.329 63.159 1.00 30.25 67 GLY B N 1
ATOM 1151 C CA . GLY B 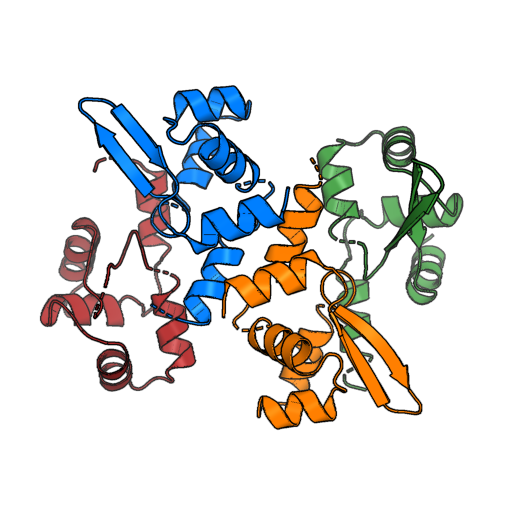1 67 ? 39.963 23.929 62.313 1.00 34.69 67 GLY B CA 1
ATOM 1152 C C . GLY B 1 67 ? 40.535 24.643 61.104 1.00 35.69 67 GLY B C 1
ATOM 1153 O O . GLY B 1 67 ? 40.515 24.115 59.997 1.00 40.42 67 GLY B O 1
ATOM 1154 N N . LYS B 1 68 ? 41.067 25.839 61.303 1.00 36.77 68 LYS B N 1
ATOM 1155 C CA . LYS B 1 68 ? 41.613 26.583 60.178 1.00 37.95 68 LYS B CA 1
ATOM 1156 C C . LYS B 1 68 ? 43.076 26.290 59.840 1.00 34.82 68 LYS B C 1
ATOM 1157 O O . LYS B 1 68 ? 43.485 26.439 58.696 1.00 37.94 68 LYS B O 1
ATOM 1163 N N . VAL B 1 69 ? 43.859 25.856 60.816 1.00 29.74 69 VAL B N 1
ATOM 1164 C CA . VAL B 1 69 ? 45.264 25.562 60.563 1.00 29.17 69 VAL B CA 1
ATOM 1165 C C . VAL B 1 69 ? 45.568 24.064 60.592 1.00 27.40 69 VAL B C 1
ATOM 1166 O O . VAL B 1 69 ? 46.310 23.554 59.746 1.00 27.24 69 VAL B O 1
ATOM 1170 N N . LEU B 1 70 ? 44.997 23.360 61.560 1.00 25.61 70 LEU B N 1
ATOM 1171 C CA . LEU B 1 70 ? 45.236 21.929 61.677 1.00 26.09 70 LEU B CA 1
ATOM 1172 C C . LEU B 1 70 ? 43.956 21.113 61.629 1.00 26.82 70 LEU B C 1
ATOM 1173 O O . LEU B 1 70 ? 42.865 21.598 61.948 1.00 26.48 70 LEU B O 1
ATOM 1178 N N . LYS B 1 71 ? 44.096 19.866 61.212 1.00 27.78 71 LYS B N 1
ATOM 1179 C CA . LYS B 1 71 ? 42.962 18.968 61.174 1.00 31.11 71 LYS B CA 1
ATOM 1180 C C . LYS B 1 71 ? 43.245 17.887 62.201 1.00 31.34 71 LYS B C 1
ATOM 1181 O O . LYS B 1 71 ? 44.392 17.495 62.411 1.00 28.22 71 LYS B O 1
ATOM 1187 N N . ARG B 1 72 ? 42.191 17.424 62.852 1.00 34.71 72 ARG B N 1
ATOM 1188 C CA . ARG B 1 72 ? 42.314 16.402 63.872 1.00 38.46 72 ARG B CA 1
ATOM 1189 C C . ARG B 1 72 ? 41.737 15.075 63.387 1.00 39.92 72 ARG B C 1
ATOM 1190 O O . ARG B 1 72 ? 40.638 15.033 62.836 1.00 38.21 72 ARG B O 1
ATOM 1198 N N . ASN B 1 73 ? 42.497 14.000 63.577 1.00 41.36 73 ASN B N 1
ATOM 1199 C CA . ASN B 1 73 ? 42.062 12.664 63.184 1.00 45.53 73 ASN B CA 1
ATOM 1200 C C . ASN B 1 73 ? 42.226 11.718 64.363 1.00 47.74 73 ASN B C 1
ATOM 1201 O O . ASN B 1 73 ? 43.176 11.828 65.136 1.00 47.78 73 ASN B O 1
ATOM 1206 N N . ARG B 1 74 ? 41.296 10.783 64.497 1.00 51.17 74 ARG B N 1
ATOM 1207 C CA . ARG B 1 74 ? 41.335 9.843 65.602 1.00 54.92 74 ARG B CA 1
ATOM 1208 C C . ARG B 1 74 ? 41.661 8.427 65.154 1.00 56.23 74 ARG B C 1
ATOM 1209 O O . ARG B 1 74 ? 40.940 7.837 64.353 1.00 57.51 74 ARG B O 1
ATOM 1217 N N . GLN B 1 75 ? 42.765 7.897 65.671 1.00 57.56 75 GLN B N 1
ATOM 1218 C CA . GLN B 1 75 ? 43.196 6.542 65.355 1.00 58.48 75 GLN B CA 1
ATOM 1219 C C . GLN B 1 75 ? 43.273 5.794 66.677 1.00 58.08 75 GLN B C 1
ATOM 1220 O O . GLN B 1 75 ? 44.166 6.045 67.488 1.00 57.70 75 GLN B O 1
ATOM 1226 N N . GLY B 1 76 ? 42.333 4.880 66.895 1.00 57.98 76 GLY B N 1
ATOM 1227 C CA . GLY B 1 76 ? 42.316 4.140 68.141 1.00 56.82 76 GLY B CA 1
ATOM 1228 C C . GLY B 1 76 ? 41.999 5.105 69.266 1.00 56.01 76 GLY B C 1
ATOM 1229 O O . GLY B 1 76 ? 40.942 5.740 69.266 1.00 56.27 76 GLY B O 1
ATOM 1230 N N . LEU B 1 77 ? 42.912 5.229 70.222 1.00 54.54 77 LEU B N 1
ATOM 1231 C CA . LEU B 1 77 ? 42.704 6.137 71.343 1.00 54.05 77 LEU B CA 1
ATOM 1232 C C . LEU B 1 77 ? 43.611 7.353 71.218 1.00 52.79 77 L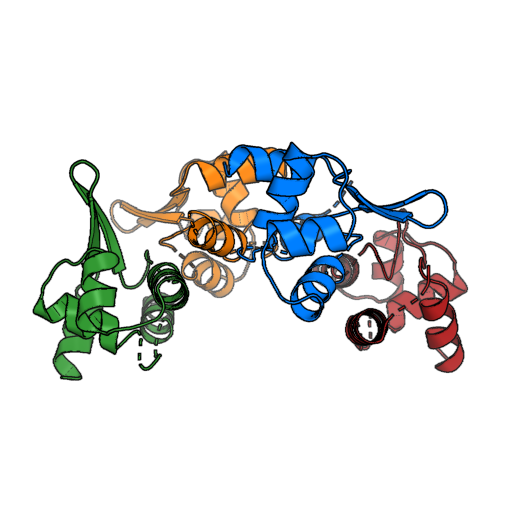EU B C 1
ATOM 1233 O O . LEU B 1 77 ? 43.573 8.262 72.048 1.00 52.74 77 LEU B O 1
ATOM 1238 N N . GLU B 1 78 ? 44.423 7.364 70.168 1.00 50.97 78 GLU B N 1
ATOM 1239 C CA . GLU B 1 78 ? 45.340 8.465 69.925 1.00 49.41 78 GLU B CA 1
ATOM 1240 C C . GLU B 1 78 ? 44.707 9.470 68.967 1.00 46.56 78 GLU B C 1
ATOM 1241 O O . GLU B 1 78 ? 43.983 9.101 68.043 1.00 46.24 78 GLU B O 1
ATOM 1247 N N . ILE B 1 79 ? 44.985 10.746 69.199 1.00 43.94 79 ILE B N 1
ATOM 1248 C CA . ILE B 1 79 ? 44.462 11.808 68.353 1.00 39.79 79 ILE B CA 1
ATOM 1249 C C . ILE B 1 79 ? 45.623 12.395 67.549 1.00 36.06 79 ILE B C 1
ATOM 1250 O O . ILE B 1 79 ? 46.574 12.933 68.106 1.00 34.90 79 ILE B O 1
ATOM 1255 N N . TYR B 1 80 ? 45.542 12.276 66.230 1.00 34.10 80 TYR B N 1
ATOM 1256 C CA . TYR B 1 80 ? 46.599 12.774 65.363 1.00 31.98 80 TYR B CA 1
ATOM 1257 C C . TYR B 1 80 ? 46.292 14.121 64.719 1.00 29.84 80 TYR B C 1
ATOM 1258 O O . TYR B 1 80 ? 45.195 14.351 64.210 1.00 31.36 80 TYR B O 1
ATOM 1267 N N . TYR B 1 81 ? 47.275 15.009 64.743 1.00 26.14 81 TYR B N 1
ATOM 1268 C CA . TYR B 1 81 ? 47.122 16.314 64.123 1.00 24.23 81 TYR B CA 1
ATOM 1269 C C . TYR B 1 81 ? 47.961 16.397 62.857 1.00 23.43 81 TYR B C 1
ATOM 1270 O O . TYR B 1 81 ? 49.039 15.805 62.760 1.00 21.21 81 TYR B O 1
ATOM 1279 N N . SER B 1 82 ? 47.442 17.118 61.875 1.00 23.27 82 SER B N 1
ATOM 1280 C CA . SER B 1 82 ? 48.140 17.313 60.622 1.00 24.07 82 SER B CA 1
ATOM 1281 C C . SER B 1 82 ? 47.716 18.667 60.061 1.00 23.86 82 SER B C 1
ATOM 1282 O O . SER B 1 82 ? 46.720 19.247 60.494 1.00 23.53 82 SER B O 1
ATOM 1285 N N . ILE B 1 83 ? 48.488 19.182 59.116 1.00 25.81 83 ILE B N 1
ATOM 1286 C CA . ILE B 1 83 ? 48.190 20.471 58.519 1.00 27.27 83 ILE B CA 1
ATOM 1287 C C . ILE B 1 83 ? 46.933 20.372 57.661 1.00 29.80 83 ILE B C 1
ATOM 1288 O O . ILE B 1 83 ? 46.815 19.487 56.818 1.00 27.77 83 ILE B O 1
ATOM 1293 N N . ASN B 1 84 ? 46.001 21.295 57.879 1.00 31.88 84 ASN B N 1
ATOM 1294 C CA . ASN B 1 84 ? 44.718 21.275 57.179 1.00 35.76 84 ASN B CA 1
ATOM 1295 C C . ASN B 1 84 ? 44.531 22.213 55.987 1.00 37.01 84 ASN B C 1
ATOM 1296 O O . ASN B 1 84 ? 43.411 22.361 55.489 1.00 40.75 84 ASN B O 1
ATOM 1301 N N . ASN B 1 85 ? 45.605 22.826 55.508 1.00 35.44 85 ASN B N 1
ATOM 1302 C CA . ASN B 1 85 ? 45.489 23.765 54.395 1.00 33.87 85 ASN B CA 1
ATOM 1303 C C . ASN B 1 85 ? 46.824 23.919 53.682 1.00 32.47 85 ASN B C 1
ATOM 1304 O O . ASN B 1 85 ? 47.833 24.209 54.314 1.00 30.29 85 ASN B O 1
ATOM 1309 N N . PRO B 1 86 ? 46.842 23.735 52.349 1.00 32.43 86 PRO B N 1
ATOM 1310 C CA . PRO B 1 86 ? 48.070 23.857 51.553 1.00 32.63 86 PRO B CA 1
ATOM 1311 C C . PRO B 1 86 ? 48.817 25.172 51.802 1.00 29.64 86 PRO B C 1
ATOM 1312 O O . PRO B 1 86 ? 50.042 25.216 51.732 1.00 29.54 86 PRO B O 1
ATOM 1316 N N . LYS B 1 87 ? 48.078 26.240 52.085 1.00 29.13 87 LYS B N 1
ATOM 1317 C CA . LYS B 1 87 ? 48.697 27.541 52.342 1.00 28.54 87 LYS B CA 1
ATOM 1318 C C . LYS B 1 87 ? 49.609 27.486 53.571 1.00 26.00 87 LYS B C 1
ATOM 1319 O O . LYS B 1 87 ? 50.674 28.098 53.596 1.00 26.38 87 LYS B O 1
ATOM 1325 N N . VAL B 1 88 ? 49.170 26.760 54.595 1.00 25.29 88 VAL B N 1
ATOM 1326 C CA . VAL B 1 88 ? 49.936 26.621 55.832 1.00 24.92 88 VAL B CA 1
ATOM 1327 C C . VAL B 1 88 ? 51.274 25.947 55.554 1.00 24.85 88 VAL B C 1
ATOM 1328 O O . VAL B 1 88 ? 52.320 26.378 56.035 1.00 24.94 88 VAL B O 1
ATOM 1332 N N . GLU B 1 89 ? 51.235 24.878 54.772 1.00 26.59 89 GLU B N 1
ATOM 1333 C CA . GLU B 1 89 ? 52.453 24.158 54.447 1.00 28.09 89 GLU B CA 1
ATOM 1334 C C . GLU B 1 89 ? 53.391 25.035 53.621 1.00 26.04 89 GLU B C 1
ATOM 1335 O O . GLU B 1 89 ? 54.603 25.071 53.862 1.00 25.93 89 GLU B O 1
ATOM 1341 N N . GLY B 1 90 ? 52.833 25.752 52.652 1.00 26.23 90 GLY B N 1
ATOM 1342 C CA . GLY B 1 90 ? 53.656 26.627 51.834 1.00 24.80 90 GLY B CA 1
ATOM 1343 C C . GLY B 1 90 ? 54.340 27.687 52.683 1.00 24.16 90 GLY B C 1
ATOM 1344 O O . GLY B 1 90 ? 55.527 27.966 52.503 1.00 25.63 90 GLY B O 1
ATOM 1345 N N . ILE B 1 91 ? 53.600 28.281 53.617 1.00 23.91 91 ILE B N 1
ATOM 1346 C CA . ILE B 1 91 ? 54.166 29.317 54.486 1.00 24.30 91 ILE B CA 1
ATOM 1347 C C . ILE B 1 91 ? 55.266 28.774 55.395 1.00 25.90 91 ILE B C 1
ATOM 1348 O O . ILE B 1 91 ? 56.327 29.387 55.536 1.00 26.38 91 ILE B O 1
ATOM 1353 N N . ILE B 1 92 ? 55.018 27.624 56.013 1.00 26.77 92 ILE B N 1
ATOM 1354 C CA . ILE B 1 92 ? 56.004 27.028 56.906 1.00 30.28 92 ILE B CA 1
ATOM 1355 C C . ILE B 1 92 ? 57.307 26.731 56.149 1.00 33.11 92 ILE B C 1
ATOM 1356 O O . ILE B 1 92 ? 58.403 26.984 56.666 1.00 32.58 92 ILE B O 1
ATOM 1361 N N . LYS B 1 93 ? 57.193 26.219 54.923 1.00 34.91 93 LYS B N 1
ATOM 1362 C CA . LYS B 1 93 ? 58.381 25.924 54.119 1.00 37.92 93 LYS B CA 1
ATOM 1363 C C . LYS B 1 93 ? 59.165 27.205 53.856 1.00 39.10 93 LYS B C 1
ATOM 1364 O O . LYS B 1 93 ? 60.386 27.231 53.996 1.00 39.94 93 LYS B O 1
ATOM 1370 N N . LEU B 1 94 ? 58.463 28.269 53.475 1.00 39.25 94 LEU B N 1
ATOM 1371 C CA . LEU B 1 94 ? 59.117 29.543 53.201 1.00 41.88 94 LEU B CA 1
ATOM 1372 C C . LEU B 1 94 ? 59.855 30.097 54.415 1.00 42.96 94 LEU B C 1
ATOM 1373 O O . LEU B 1 94 ? 60.929 30.685 54.277 1.00 44.44 94 LEU B O 1
ATOM 1378 N N . LEU B 1 95 ? 59.283 29.903 55.601 1.00 42.80 95 LEU B N 1
ATOM 1379 C CA . LEU B 1 95 ? 59.880 30.412 56.831 1.00 44.84 95 LEU B CA 1
ATOM 1380 C C . LEU B 1 95 ? 61.074 29.628 57.376 1.00 48.03 95 LEU B C 1
ATOM 1381 O O . LEU B 1 95 ? 61.897 30.186 58.106 1.00 47.77 95 LEU B O 1
ATOM 1386 N N . ASN B 1 96 ? 61.174 28.344 57.045 1.00 50.48 96 ASN B N 1
ATOM 1387 C CA . ASN B 1 96 ? 62.294 27.549 57.540 1.00 54.70 96 ASN B CA 1
ATOM 1388 C C . ASN B 1 96 ? 63.318 27.228 56.457 1.00 56.66 96 ASN B C 1
ATOM 1389 O O . ASN B 1 96 ? 63.058 27.547 55.277 1.00 57.72 96 ASN B O 1
ATOM 1394 N N . GLU C 1 10 ? 38.855 15.696 80.045 1.00 55.11 10 GLU C N 1
ATOM 1395 C CA . GLU C 1 10 ? 40.321 15.931 80.177 1.00 52.94 10 GLU C CA 1
ATOM 1396 C C . GLU C 1 10 ? 40.678 17.369 79.818 1.00 51.38 10 GLU C C 1
ATOM 1397 O O . GLU C 1 10 ? 39.800 18.213 79.645 1.00 50.80 10 GLU C O 1
ATOM 1403 N N . TYR C 1 11 ? 41.976 17.634 79.698 1.00 50.37 11 TYR C N 1
ATOM 1404 C CA . TYR C 1 11 ? 42.465 18.963 79.359 1.00 48.52 11 TYR C CA 1
ATOM 1405 C C . TYR C 1 11 ? 41.976 19.411 77.988 1.00 47.39 11 TYR C C 1
ATOM 1406 O O . TYR C 1 11 ? 41.411 20.491 77.849 1.00 44.39 11 TYR C O 1
ATOM 1423 N N . SER C 1 13 ? 39.512 18.289 76.192 1.00 38.07 13 SER C N 1
ATOM 1424 C CA . SER C 1 13 ? 38.063 18.401 76.136 1.00 36.85 13 SER C CA 1
ATOM 1425 C C . SER C 1 13 ? 37.587 19.727 76.716 1.00 35.52 13 SER C C 1
ATOM 1426 O O . SER C 1 13 ? 36.694 20.375 76.158 1.00 35.03 13 SER C O 1
ATOM 1429 N N . LEU C 1 14 ? 38.189 20.128 77.832 1.00 32.41 14 LEU C N 1
ATOM 1430 C CA . LEU C 1 14 ? 37.831 21.378 78.477 1.00 31.24 14 LEU C CA 1
ATOM 1431 C C . LEU C 1 14 ? 38.312 22.554 77.642 1.00 29.16 14 LEU C C 1
ATOM 1432 O O . LEU C 1 14 ? 37.631 23.575 77.551 1.00 26.33 14 LEU C O 1
ATOM 1437 N N . GLU C 1 15 ? 39.490 22.403 77.041 1.00 27.89 15 GLU C N 1
ATOM 1438 C CA . GLU C 1 15 ? 40.068 23.449 76.200 1.00 31.75 15 GLU C CA 1
ATOM 1439 C C . GLU C 1 15 ? 39.205 23.649 74.962 1.00 28.46 15 GLU C C 1
ATOM 1440 O O . GLU C 1 15 ? 38.906 24.777 74.587 1.00 28.92 15 GLU C O 1
ATOM 1446 N N . ASP C 1 16 ? 38.824 22.546 74.323 1.00 28.89 16 ASP C N 1
ATOM 1447 C CA . ASP C 1 16 ? 37.974 22.590 73.139 1.00 28.48 16 ASP C CA 1
ATOM 1448 C C . ASP C 1 16 ? 36.642 23.248 73.469 1.00 27.08 16 ASP C C 1
ATOM 1449 O O . ASP C 1 16 ? 36.152 24.080 72.708 1.00 25.15 16 ASP C O 1
ATOM 1454 N N . ASP C 1 17 ? 36.047 22.857 74.597 1.00 25.78 17 ASP C N 1
ATOM 1455 C CA . ASP C 1 17 ? 34.764 23.424 75.005 1.00 24.98 17 ASP C CA 1
ATOM 1456 C C . ASP C 1 17 ? 34.849 24.917 75.275 1.00 23.15 17 ASP C C 1
ATOM 1457 O O . ASP C 1 17 ? 33.982 25.672 74.848 1.00 22.76 17 ASP C O 1
ATOM 1462 N N . ALA C 1 18 ? 35.893 25.338 75.984 1.00 24.08 18 ALA C N 1
ATOM 1463 C CA . ALA C 1 18 ? 36.079 26.752 76.308 1.00 23.66 18 ALA C CA 1
ATOM 1464 C C . ALA C 1 18 ? 36.201 27.597 75.043 1.00 24.60 18 ALA C C 1
ATOM 1465 O O . ALA C 1 18 ? 35.591 28.666 74.934 1.00 22.98 18 ALA C O 1
ATOM 1467 N N . GLU C 1 19 ? 36.990 27.099 74.091 1.00 25.45 19 GLU C N 1
ATOM 1468 C CA . GLU C 1 19 ? 37.231 27.773 72.817 1.00 27.17 19 GLU C CA 1
ATOM 1469 C C . GLU C 1 19 ? 35.946 27.853 72.004 1.00 27.17 19 GLU C C 1
ATOM 1470 O O . GLU C 1 19 ? 35.663 28.868 71.362 1.00 25.71 19 GLU C O 1
ATOM 1476 N N . LEU C 1 20 ? 35.170 26.776 72.043 1.00 26.82 20 LEU C N 1
ATOM 1477 C CA . LEU C 1 20 ? 33.896 26.698 71.338 1.00 27.08 20 LEU C CA 1
ATOM 1478 C C . LEU C 1 20 ? 32.964 27.790 71.882 1.00 26.82 20 LEU C C 1
ATOM 1479 O O . LEU C 1 20 ? 32.400 28.598 71.127 1.00 25.59 20 LEU C O 1
ATOM 1484 N N . LEU C 1 21 ? 32.807 27.801 73.201 1.00 23.43 21 LEU C N 1
ATOM 1485 C CA . LEU C 1 21 ? 31.971 28.785 73.880 1.00 23.27 21 LEU C CA 1
ATOM 1486 C C . LEU C 1 21 ? 32.470 30.204 73.589 1.00 24.73 21 LEU C C 1
ATOM 1487 O O . LEU C 1 21 ? 31.683 31.097 73.263 1.00 22.36 21 LEU C O 1
ATOM 1492 N N . LYS C 1 22 ? 33.780 30.408 73.700 1.00 26.29 22 LYS C N 1
ATOM 1493 C CA . LYS C 1 22 ? 34.364 31.721 73.443 1.00 27.53 22 LYS C CA 1
ATOM 1494 C C . LYS C 1 22 ? 34.043 32.219 72.041 1.00 27.46 22 LYS C C 1
ATOM 1495 O O . LYS C 1 22 ? 33.680 33.374 71.849 1.00 27.06 22 LYS C O 1
ATOM 1501 N N . THR C 1 23 ? 34.174 31.336 71.063 1.00 26.30 23 THR C N 1
ATOM 1502 C CA . THR C 1 23 ? 33.923 31.706 69.686 1.00 27.63 23 THR C CA 1
ATOM 1503 C C . THR C 1 23 ? 32.467 32.065 69.416 1.00 26.81 23 THR C C 1
ATOM 1504 O O . THR C 1 23 ? 32.186 32.873 68.539 1.00 27.38 23 THR C O 1
ATOM 1516 N N . ALA C 1 25 ? 30.382 33.397 71.806 1.00 25.32 25 ALA C N 1
ATOM 1517 C CA . ALA C 1 25 ? 30.020 34.502 72.700 1.00 25.53 25 ALA C CA 1
ATOM 1518 C C . ALA C 1 25 ? 29.919 35.932 72.155 1.00 26.68 25 ALA C C 1
ATOM 1519 O O . ALA C 1 25 ? 30.450 36.856 72.752 1.00 26.20 25 ALA C O 1
ATOM 1521 N N . HIS C 1 26 ? 29.212 36.116 71.052 1.00 26.49 26 HIS C N 1
ATOM 1522 C CA . HIS C 1 26 ? 29.046 37.439 70.451 1.00 27.60 26 HIS C CA 1
ATOM 1523 C C . HIS C 1 26 ? 27.629 37.480 69.908 1.00 26.21 26 HIS C C 1
ATOM 1524 O O . HIS C 1 26 ? 27.232 36.586 69.159 1.00 24.51 26 HIS C O 1
ATOM 1531 N N . PRO C 1 27 ? 26.851 38.514 70.272 1.00 25.35 27 PRO C N 1
ATOM 1532 C CA . PRO C 1 27 ? 25.470 38.642 69.806 1.00 24.21 27 PRO C CA 1
ATOM 1533 C C . PRO C 1 27 ? 25.261 38.368 68.318 1.00 23.46 27 PRO C C 1
ATOM 1534 O O . PRO C 1 27 ? 24.376 37.604 67.948 1.00 20.81 27 PRO C O 1
ATOM 1546 N N . ARG C 1 29 ? 27.164 36.704 66.265 1.00 24.31 29 ARG C N 1
ATOM 1547 C CA . ARG C 1 29 ? 27.516 35.320 65.944 1.00 25.46 29 ARG C CA 1
ATOM 1548 C C . ARG C 1 29 ? 26.404 34.381 66.384 1.00 23.70 29 ARG C C 1
ATOM 1549 O O . ARG C 1 29 ? 26.090 33.410 65.697 1.00 23.78 29 ARG C O 1
ATOM 1557 N N . LEU C 1 30 ? 25.810 34.662 67.540 1.00 23.37 30 LEU C N 1
ATOM 1558 C CA . LEU C 1 30 ? 24.711 33.839 68.018 1.00 23.72 30 LEU C CA 1
ATOM 1559 C C . LEU C 1 30 ? 23.563 33.994 67.031 1.00 23.96 30 LEU C C 1
ATOM 1560 O O . LEU C 1 30 ? 22.870 33.030 66.705 1.00 23.85 30 LEU C O 1
ATOM 1565 N N . LYS C 1 31 ? 23.366 35.207 66.535 1.00 25.50 31 LYS C N 1
ATOM 1566 C CA . LYS C 1 31 ? 22.290 35.414 65.581 1.00 27.69 31 LYS C CA 1
ATOM 1567 C C . LYS C 1 31 ? 22.561 34.608 64.309 1.00 26.97 31 LYS C C 1
ATOM 1568 O O . LYS C 1 31 ? 21.658 33.962 63.781 1.00 27.00 31 LYS C O 1
ATOM 1574 N N . ILE C 1 32 ? 23.802 34.633 63.827 1.00 25.18 32 ILE C N 1
ATOM 1575 C CA . ILE C 1 32 ? 24.144 33.876 62.623 1.00 25.01 32 ILE C CA 1
ATOM 1576 C C . ILE C 1 32 ? 23.964 32.372 62.854 1.00 25.43 32 ILE C C 1
ATOM 1577 O O . ILE C 1 32 ? 23.428 31.663 61.997 1.00 22.60 32 ILE C O 1
ATOM 1582 N N . VAL C 1 33 ? 24.416 31.884 64.006 1.00 23.65 33 VAL C N 1
ATOM 1583 C CA . VAL C 1 33 ? 24.287 30.466 64.308 1.00 24.96 33 VAL C CA 1
ATOM 1584 C C . VAL C 1 33 ? 22.820 30.048 64.393 1.00 24.81 33 VAL C C 1
ATOM 1585 O O . VAL C 1 33 ? 22.450 28.975 63.907 1.00 22.53 33 VAL C O 1
ATOM 1589 N N . ASN C 1 34 ? 21.983 30.892 64.993 1.00 24.13 34 ASN C N 1
ATOM 1590 C CA . ASN C 1 34 ? 20.566 30.559 65.112 1.00 27.73 34 ASN C CA 1
ATOM 1591 C C . ASN C 1 34 ? 19.924 30.476 63.733 1.00 27.17 34 ASN C C 1
ATOM 1592 O O . ASN C 1 34 ? 19.063 29.632 63.504 1.00 28.05 34 ASN C O 1
ATOM 1597 N N . GLU C 1 35 ? 20.339 31.347 62.815 1.00 27.18 35 GLU C N 1
ATOM 1598 C CA . GLU C 1 35 ? 19.781 31.316 61.467 1.00 26.36 35 GLU C CA 1
ATOM 1599 C C . GLU C 1 35 ? 20.219 30.036 60.769 1.00 26.58 35 GLU C C 1
ATOM 1600 O O . GLU C 1 35 ? 19.458 29.443 60.002 1.00 27.08 35 GLU C O 1
ATOM 1606 N N . LEU C 1 36 ? 21.450 29.604 61.033 1.00 24.86 36 LEU C N 1
ATOM 1607 C CA . LEU C 1 36 ? 21.948 28.373 60.430 1.00 25.39 36 LEU C CA 1
ATOM 1608 C C . LEU C 1 36 ? 21.243 27.159 61.031 1.00 26.75 36 LEU C C 1
ATOM 1609 O O . LEU C 1 36 ? 21.022 26.162 60.351 1.00 25.89 36 LEU C O 1
ATOM 1614 N N . TYR C 1 37 ? 20.892 27.243 62.310 1.00 26.29 37 TYR C N 1
ATOM 1615 C CA . TYR C 1 37 ? 20.185 26.147 62.965 1.00 28.47 37 TYR C CA 1
ATOM 1616 C C . TYR C 1 37 ? 18.794 26.019 62.341 1.00 28.68 37 TYR C C 1
ATOM 1617 O O . TYR C 1 37 ? 18.299 24.917 62.113 1.00 28.95 37 TYR C O 1
ATOM 1626 N N . LYS C 1 38 ? 18.171 27.155 62.059 1.00 29.33 38 LYS C N 1
ATOM 1627 C CA . LYS C 1 38 ? 16.834 27.153 61.474 1.00 33.69 38 LYS C CA 1
ATOM 1628 C C . LYS C 1 38 ? 16.804 26.741 60.007 1.00 33.10 38 LYS C C 1
ATOM 1629 O O . LYS C 1 38 ? 15.909 26.011 59.585 1.00 34.32 38 LYS C O 1
ATOM 1635 N N . HIS C 1 39 ? 17.787 27.197 59.237 1.00 33.27 39 HIS C N 1
ATOM 1636 C CA . HIS C 1 39 ? 17.843 26.893 57.806 1.00 33.34 39 HIS C CA 1
ATOM 1637 C C . HIS C 1 39 ? 18.811 25.782 57.421 1.00 31.21 39 HIS C C 1
ATOM 1638 O O . HIS C 1 39 ? 18.861 25.368 56.258 1.00 29.46 39 HIS C O 1
ATOM 1645 N N . LYS C 1 40 ? 19.577 25.307 58.399 1.00 28.60 40 LYS C N 1
ATOM 1646 C CA . LYS C 1 40 ? 20.547 24.233 58.203 1.00 28.16 40 LYS C CA 1
ATOM 1647 C C . LYS C 1 40 ? 21.784 24.619 57.387 1.00 28.75 40 LYS C C 1
ATOM 1648 O O . LYS C 1 40 ? 22.911 24.314 57.776 1.00 28.47 40 LYS C O 1
ATOM 1654 N N . ALA C 1 41 ? 21.572 25.275 56.252 1.00 27.06 41 ALA C N 1
ATOM 1655 C CA . ALA C 1 41 ? 22.673 25.678 55.390 1.00 28.61 41 ALA C CA 1
ATOM 1656 C C . ALA C 1 41 ? 22.356 27.010 54.742 1.00 29.27 41 ALA C C 1
ATOM 1657 O O . ALA C 1 41 ? 21.240 27.217 54.272 1.00 29.69 41 ALA C O 1
ATOM 1659 N N . LEU C 1 42 ? 23.339 27.911 54.718 1.00 27.14 42 LEU C N 1
ATOM 1660 C CA . LEU C 1 42 ? 23.150 29.228 54.118 1.00 26.46 42 LEU C CA 1
ATOM 1661 C C . LEU C 1 42 ? 24.455 29.756 53.529 1.00 27.38 42 LEU C C 1
ATOM 1662 O O . LEU C 1 42 ? 25.525 29.577 54.121 1.00 24.43 42 LEU C O 1
ATOM 1667 N N . ASN C 1 43 ? 24.376 30.390 52.361 1.00 27.36 43 ASN C N 1
ATOM 1668 C CA . ASN C 1 43 ? 25.571 30.982 51.771 1.00 28.78 43 ASN C CA 1
ATOM 1669 C C . ASN C 1 43 ? 25.651 32.413 52.315 1.00 28.81 43 ASN C C 1
ATOM 1670 O O . ASN C 1 43 ? 24.719 32.880 52.974 1.00 26.20 43 ASN C O 1
ATOM 1675 N N . VAL C 1 44 ? 26.757 33.104 52.059 1.00 30.30 44 VAL C N 1
ATOM 1676 C CA . VAL C 1 44 ? 26.925 34.469 52.565 1.00 31.99 44 VAL C CA 1
ATOM 1677 C C . VAL C 1 44 ? 25.823 35.426 52.126 1.00 32.00 44 VAL C C 1
ATOM 1678 O O . VAL C 1 44 ? 25.319 36.215 52.925 1.00 32.77 44 VAL C O 1
ATOM 1682 N N . THR C 1 45 ? 25.450 35.360 50.855 1.00 32.76 45 THR C N 1
ATOM 1683 C CA . THR C 1 45 ? 24.404 36.233 50.335 1.00 33.94 45 THR C CA 1
ATOM 1684 C C . THR C 1 45 ? 23.103 36.037 51.100 1.00 33.40 45 THR C C 1
ATOM 1685 O O . THR C 1 45 ? 22.445 37.005 51.478 1.00 33.85 45 THR C O 1
ATOM 1689 N N . GLN C 1 46 ? 22.734 34.781 51.328 1.00 33.70 46 GLN C N 1
ATOM 1690 C CA . GLN C 1 46 ? 21.507 34.470 52.051 1.00 34.20 46 GLN C CA 1
ATOM 1691 C C . GLN C 1 46 ? 21.525 34.975 53.490 1.00 33.72 46 GLN C C 1
ATOM 1692 O O . GLN C 1 46 ? 20.499 35.403 54.015 1.00 33.52 46 GLN C O 1
ATOM 1698 N N . ILE C 1 47 ? 22.686 34.907 54.132 1.00 34.24 47 ILE C N 1
ATOM 1699 C CA . ILE C 1 47 ? 22.807 35.363 55.512 1.00 34.43 47 ILE C CA 1
ATOM 1700 C C . ILE C 1 47 ? 22.586 36.869 55.562 1.00 36.31 47 ILE C C 1
ATOM 1701 O O . ILE C 1 47 ? 21.821 37.371 56.388 1.00 36.16 47 ILE C O 1
ATOM 1706 N N . ILE C 1 48 ? 23.262 37.581 54.669 1.00 38.21 48 ILE C N 1
ATOM 1707 C CA . ILE C 1 48 ? 23.130 39.028 54.585 1.00 41.80 48 ILE C CA 1
ATOM 1708 C C . ILE C 1 48 ? 21.664 39.379 54.321 1.00 42.74 48 ILE C C 1
ATOM 1709 O O . ILE C 1 48 ? 21.102 40.268 54.957 1.00 44.94 48 ILE C O 1
ATOM 1714 N N . GLN C 1 49 ? 21.046 38.656 53.393 1.00 43.89 49 GLN C N 1
ATOM 1715 C CA . GLN C 1 49 ? 19.651 38.882 53.032 1.00 45.78 49 GLN C CA 1
ATOM 1716 C C . GLN C 1 49 ? 18.701 38.733 54.216 1.00 46.50 49 GLN C C 1
ATOM 1717 O O . GLN C 1 49 ? 17.704 39.451 54.314 1.00 46.68 49 GLN C O 1
ATOM 1723 N N . ILE C 1 50 ? 19.009 37.800 55.111 1.00 44.43 50 ILE C N 1
ATOM 1724 C CA . ILE C 1 50 ? 18.174 37.556 56.283 1.00 43.45 50 ILE C CA 1
ATOM 1725 C C . ILE C 1 50 ? 18.417 38.551 57.412 1.00 42.75 50 ILE C C 1
ATOM 1726 O O . ILE C 1 50 ? 17.472 39.104 57.977 1.00 43.38 50 ILE C O 1
ATOM 1731 N N . LEU C 1 51 ? 19.684 38.781 57.734 1.00 42.15 51 LEU C N 1
ATOM 1732 C CA . LEU C 1 51 ? 20.035 39.681 58.820 1.00 43.25 51 LEU C CA 1
ATOM 1733 C C . LEU C 1 51 ? 20.210 41.143 58.427 1.00 43.60 51 LEU C C 1
ATOM 1734 O O . LEU C 1 51 ? 20.233 42.016 59.292 1.00 43.01 51 LEU C O 1
ATOM 1739 N N . LYS C 1 52 ? 20.338 41.411 57.130 1.00 43.69 52 LYS C N 1
ATOM 1740 C CA . LYS C 1 52 ? 20.506 42.782 56.644 1.00 44.02 52 LYS C CA 1
ATOM 1741 C C . LYS C 1 52 ? 21.761 43.424 57.234 1.00 43.27 52 LYS C C 1
ATOM 1742 O O . LYS C 1 52 ? 21.719 44.568 57.680 1.00 43.38 52 LYS C O 1
ATOM 1748 N N . LEU C 1 53 ? 22.876 42.701 57.224 1.00 44.25 53 LEU C N 1
ATOM 1749 C CA . LEU C 1 53 ? 24.123 43.216 57.791 1.00 45.63 53 LEU C CA 1
ATOM 1750 C C . LEU C 1 53 ? 25.244 43.467 56.784 1.00 45.38 53 LEU C C 1
ATOM 1751 O O . LEU C 1 53 ? 25.212 42.961 55.660 1.00 45.26 53 LEU C O 1
ATOM 1756 N N . PRO C 1 54 ? 26.257 44.257 57.183 1.00 44.72 54 PRO C N 1
ATOM 1757 C CA . PRO C 1 54 ? 27.395 44.571 56.313 1.00 44.51 54 PRO C CA 1
ATOM 1758 C C . PRO C 1 54 ? 28.093 43.295 55.840 1.00 44.81 54 PRO C C 1
ATOM 1759 O O . PRO C 1 54 ? 28.441 42.427 56.644 1.00 43.89 54 PRO C O 1
ATOM 1763 N N . GLN C 1 55 ? 28.297 43.198 54.533 1.00 43.92 55 GLN C N 1
ATOM 1764 C CA . GLN C 1 55 ? 28.933 42.039 53.925 1.00 43.67 55 GLN C CA 1
ATOM 1765 C C . GLN C 1 55 ? 30.284 41.684 54.539 1.00 42.18 55 GLN C C 1
ATOM 1766 O O . GLN C 1 55 ? 30.559 40.514 54.804 1.00 40.71 55 GLN C O 1
ATOM 1772 N N . SER C 1 56 ? 31.126 42.689 54.763 1.00 39.61 56 SER C N 1
ATOM 1773 C CA . SER C 1 56 ? 32.444 42.447 55.337 1.00 39.62 56 SER C CA 1
ATOM 1774 C C . SER C 1 56 ? 32.333 41.947 56.773 1.00 37.74 56 SER C C 1
ATOM 1775 O O . SER C 1 56 ? 32.966 40.962 57.142 1.00 38.85 56 SER C O 1
ATOM 1778 N N . THR C 1 57 ? 31.529 42.626 57.580 1.00 36.91 57 THR C N 1
ATOM 1779 C CA . THR C 1 57 ? 31.341 42.225 58.972 1.00 35.09 57 THR C CA 1
ATOM 1780 C C . THR C 1 57 ? 30.879 40.773 59.033 1.00 33.34 57 THR C C 1
ATOM 1781 O O . THR C 1 57 ? 31.364 39.992 59.856 1.00 32.39 57 THR C O 1
ATOM 1785 N N . VAL C 1 58 ? 29.948 40.412 58.153 1.00 33.60 58 VAL C N 1
ATOM 1786 C CA . VAL C 1 58 ? 29.442 39.046 58.099 1.00 32.30 58 VAL C CA 1
ATOM 1787 C C . VAL C 1 58 ? 30.570 38.076 57.751 1.00 33.51 58 VAL C C 1
ATOM 1788 O O . VAL C 1 58 ? 30.717 37.028 58.384 1.00 29.96 58 VAL C O 1
ATOM 1792 N N . SER C 1 59 ? 31.366 38.429 56.743 1.00 33.11 59 SER C N 1
ATOM 1793 C CA . SER C 1 59 ? 32.474 37.585 56.320 1.00 32.86 59 SER C CA 1
ATOM 1794 C C . SER C 1 59 ? 33.471 37.410 57.451 1.00 34.20 59 SER C C 1
ATOM 1795 O O . SER C 1 59 ? 33.991 36.310 57.666 1.00 34.43 59 SER C O 1
ATOM 1798 N N . GLN C 1 60 ? 33.733 38.494 58.175 1.00 32.26 60 GLN C N 1
ATOM 1799 C CA . GLN C 1 60 ? 34.662 38.461 59.299 1.00 33.06 60 GLN C CA 1
ATOM 1800 C C . GLN C 1 60 ? 34.165 37.479 60.355 1.00 31.65 60 GLN C C 1
ATOM 1801 O O . GLN C 1 60 ? 34.921 36.630 60.831 1.00 29.65 60 GLN C O 1
ATOM 1807 N N . HIS C 1 61 ? 32.897 37.606 60.733 1.00 27.86 61 HIS C N 1
ATOM 1808 C CA . HIS C 1 61 ? 32.329 36.701 61.721 1.00 28.24 61 HIS C CA 1
ATOM 1809 C C . HIS C 1 61 ? 32.381 35.265 61.215 1.00 26.30 61 HIS C C 1
ATOM 1810 O O . HIS C 1 61 ? 32.819 34.377 61.930 1.00 26.43 61 HIS C O 1
ATOM 1817 N N . LEU C 1 62 ? 31.952 35.041 59.979 1.00 26.93 62 LEU C N 1
ATOM 1818 C CA . LEU C 1 62 ? 31.974 33.692 59.413 1.00 29.55 62 LEU C CA 1
ATOM 1819 C C . LEU C 1 62 ? 33.376 33.105 59.436 1.00 30.68 62 LEU C C 1
ATOM 1820 O O . LEU C 1 62 ? 33.580 31.965 59.851 1.00 30.21 62 LEU C O 1
ATOM 1825 N N . CYS C 1 63 ? 34.350 33.895 58.998 1.00 33.69 63 CYS C N 1
ATOM 1826 C CA . CYS C 1 63 ? 35.726 33.436 58.963 1.00 33.69 63 CYS C CA 1
ATOM 1827 C C . CYS C 1 63 ? 36.286 33.061 60.336 1.00 34.76 63 CYS C C 1
ATOM 1828 O O . CYS C 1 63 ? 37.055 32.111 60.456 1.00 35.32 63 CYS C O 1
ATOM 1831 N N . LYS C 1 64 ? 35.912 33.793 61.378 1.00 33.68 64 LYS C N 1
ATOM 1832 C CA . LYS C 1 64 ? 36.417 33.463 62.704 1.00 33.60 64 LYS C CA 1
ATOM 1833 C C . LYS C 1 64 ? 35.711 32.241 63.286 1.00 32.74 64 LYS C C 1
ATOM 1834 O O . LYS C 1 64 ? 36.255 31.540 64.138 1.00 32.22 64 LYS C O 1
ATOM 1848 N N . ARG C 1 66 ? 34.507 29.689 61.305 1.00 31.73 66 ARG C N 1
ATOM 1849 C CA . ARG C 1 66 ? 34.828 28.526 60.484 1.00 34.58 66 ARG C CA 1
ATOM 1850 C C . ARG C 1 66 ? 35.890 27.633 61.099 1.00 34.79 66 ARG C C 1
ATOM 1851 O O . ARG C 1 66 ? 36.954 28.102 61.506 1.00 35.75 66 ARG C O 1
ATOM 1859 N N . GLY C 1 67 ? 35.591 26.339 61.156 1.00 34.05 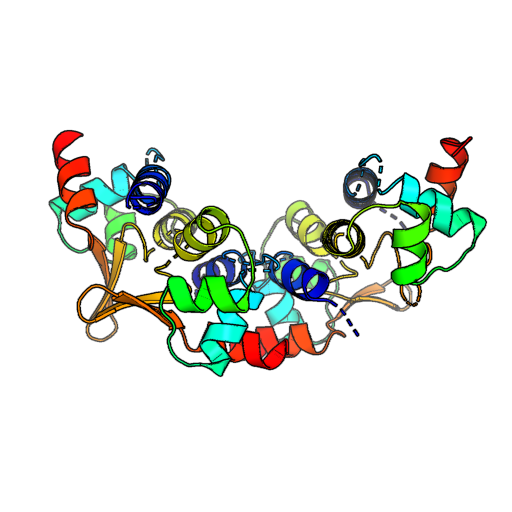67 GLY C N 1
ATOM 1860 C CA . GLY C 1 67 ? 36.523 25.379 61.719 1.00 37.07 67 GLY C CA 1
ATOM 1861 C C . GLY C 1 67 ? 36.146 24.904 63.110 1.00 38.19 67 GLY C C 1
ATOM 1862 O O . GLY C 1 67 ? 36.158 23.708 63.391 1.00 41.09 67 GLY C O 1
ATOM 1863 N N . LYS C 1 68 ? 35.795 25.843 63.979 1.00 39.30 68 LYS C N 1
ATOM 1864 C CA . LYS C 1 68 ? 35.428 25.527 65.355 1.00 39.53 68 LYS C CA 1
ATOM 1865 C C . LYS C 1 68 ? 33.925 25.404 65.571 1.00 37.60 68 LYS C C 1
ATOM 1866 O O . LYS C 1 68 ? 33.447 24.436 66.161 1.00 38.43 68 LYS C O 1
ATOM 1872 N N . VAL C 1 69 ? 33.184 26.390 65.087 1.00 34.06 69 VAL C N 1
ATOM 1873 C CA . VAL C 1 69 ? 31.741 26.414 65.255 1.00 32.11 69 VAL C CA 1
ATOM 1874 C C . VAL C 1 69 ? 30.984 26.117 63.970 1.00 31.02 69 VAL C C 1
ATOM 1875 O O . VAL C 1 69 ? 29.932 25.478 63.995 1.00 29.43 69 VAL C O 1
ATOM 1879 N N . LEU C 1 70 ? 31.530 26.565 62.847 1.00 29.65 70 LEU C N 1
ATOM 1880 C CA . LEU C 1 70 ? 30.879 26.359 61.562 1.00 29.99 70 LEU C CA 1
ATOM 1881 C C . LEU C 1 70 ? 31.748 25.609 60.573 1.00 30.77 70 LEU C C 1
ATOM 1882 O O . LEU C 1 70 ? 32.979 25.619 60.670 1.00 29.47 70 LEU C O 1
ATOM 1887 N N . LYS C 1 71 ? 31.100 24.953 59.617 1.00 30.46 71 LYS C N 1
ATOM 1888 C CA . LYS C 1 71 ? 31.832 24.254 58.579 1.00 33.85 71 LYS C CA 1
ATOM 1889 C C . LYS C 1 71 ? 31.460 24.876 57.241 1.00 33.99 71 LYS C C 1
ATOM 1890 O O . LYS C 1 71 ? 30.311 25.245 57.012 1.00 30.62 71 LYS C O 1
ATOM 1896 N N . ARG C 1 72 ? 32.450 25.031 56.375 1.00 36.16 72 ARG C N 1
ATOM 1897 C CA . ARG C 1 72 ? 32.218 25.600 55.061 1.00 39.87 72 ARG C CA 1
ATOM 1898 C C . ARG C 1 72 ? 32.098 24.442 54.081 1.00 40.70 72 ARG C C 1
ATOM 1899 O O . ARG C 1 72 ? 32.926 23.530 54.081 1.00 40.19 72 ARG C O 1
ATOM 1907 N N . ASN C 1 73 ? 31.057 24.483 53.258 1.00 41.04 73 ASN C N 1
ATOM 1908 C CA . ASN C 1 73 ? 30.797 23.436 52.283 1.00 42.16 73 ASN C CA 1
ATOM 1909 C C . ASN C 1 73 ? 30.803 24.009 50.870 1.00 44.05 73 ASN C C 1
ATOM 1910 O O . ASN C 1 73 ? 30.376 25.142 50.649 1.00 44.02 73 ASN C O 1
ATOM 1915 N N . ARG C 1 74 ? 31.273 23.224 49.908 1.00 47.14 74 ARG C N 1
ATOM 1916 C CA . ARG C 1 74 ? 31.298 23.684 48.527 1.00 50.49 74 ARG C CA 1
ATOM 1917 C C . ARG C 1 74 ? 30.544 22.742 47.589 1.00 51.08 74 ARG C C 1
ATOM 1918 O O . ARG C 1 74 ? 30.883 21.567 47.469 1.00 52.38 74 ARG C O 1
ATOM 1926 N N . GLN C 1 75 ? 29.502 23.263 46.951 1.00 51.59 75 GLN C N 1
ATOM 1927 C CA . GLN C 1 75 ? 28.721 22.494 45.987 1.00 53.37 75 GLN C CA 1
ATOM 1928 C C . GLN C 1 75 ? 28.679 23.292 44.694 1.00 53.60 75 GLN C C 1
ATOM 1929 O O . GLN C 1 75 ? 28.132 24.394 44.650 1.00 54.22 75 GLN C O 1
ATOM 1935 N N . GLY C 1 76 ? 29.263 22.732 43.641 1.00 54.64 76 GLY C N 1
ATOM 1936 C CA . GLY C 1 76 ? 29.297 23.434 42.375 1.00 55.64 76 GLY C CA 1
ATOM 1937 C C . GLY C 1 76 ? 30.186 24.644 42.561 1.00 55.68 76 GLY C C 1
ATOM 1938 O O . GLY C 1 76 ? 31.370 24.509 42.873 1.00 57.41 76 GLY C O 1
ATOM 1939 N N . LEU C 1 77 ? 29.621 25.830 42.384 1.00 55.36 77 LEU C N 1
ATOM 1940 C CA . LEU C 1 77 ? 30.382 27.058 42.556 1.00 55.59 77 LEU C CA 1
ATOM 1941 C C . LEU C 1 77 ? 29.826 27.774 43.786 1.00 54.98 77 LEU C C 1
ATOM 1942 O O . LEU C 1 77 ? 30.226 28.890 44.117 1.00 54.61 77 LEU C O 1
ATOM 1947 N N . GLU C 1 78 ? 28.908 27.095 44.470 1.00 53.70 78 GLU C N 1
ATOM 1948 C CA . GLU C 1 78 ? 28.265 27.625 45.667 1.00 51.46 78 GLU C CA 1
ATOM 1949 C C . GLU C 1 78 ? 29.008 27.229 46.938 1.00 48.39 78 GLU C C 1
ATOM 1950 O O . GLU C 1 78 ? 29.410 26.077 47.108 1.00 47.53 78 GLU C O 1
ATOM 1956 N N . ILE C 1 79 ? 29.196 28.198 47.824 1.00 44.73 79 ILE C N 1
ATOM 1957 C CA . ILE C 1 79 ? 29.854 27.952 49.098 1.00 41.27 79 ILE C CA 1
ATOM 1958 C C . ILE C 1 79 ? 28.817 28.241 50.177 1.00 38.91 79 ILE C C 1
ATOM 1959 O O . ILE C 1 79 ? 28.296 29.350 50.263 1.00 38.22 79 ILE C O 1
ATOM 1964 N N . TYR C 1 80 ? 28.490 27.242 50.985 1.00 35.41 80 TYR C N 1
ATOM 1965 C CA . TYR C 1 80 ? 27.513 27.469 52.036 1.00 32.28 80 TYR C CA 1
ATOM 1966 C C . TYR C 1 80 ? 28.028 27.011 53.384 1.00 29.21 80 TYR C C 1
ATOM 1967 O O . TYR C 1 80 ? 28.878 26.122 53.470 1.00 29.17 80 TYR C O 1
ATOM 1976 N N . TYR C 1 81 ? 27.512 27.633 54.436 1.00 25.13 81 TYR C N 1
ATOM 1977 C CA . TYR C 1 81 ? 27.922 27.298 55.787 1.00 24.48 81 TYR C CA 1
ATOM 1978 C C . TYR C 1 81 ? 26.845 26.531 56.547 1.00 24.54 81 TYR C C 1
ATOM 1979 O O . TYR C 1 81 ? 25.643 26.684 56.290 1.00 24.21 81 TYR C O 1
ATOM 1988 N N . SER C 1 82 ? 27.289 25.715 57.493 1.00 22.71 82 SER C N 1
ATOM 1989 C CA . SER C 1 82 ? 26.387 24.946 58.331 1.00 24.41 82 SER C CA 1
ATOM 1990 C C . SER C 1 82 ? 27.086 24.693 59.651 1.00 26.30 82 SER C C 1
ATOM 1991 O O . SER C 1 82 ? 28.292 24.939 59.791 1.00 26.12 82 SER C O 1
ATOM 1994 N N . ILE C 1 83 ? 26.325 24.210 60.623 1.00 27.36 83 ILE C N 1
ATOM 1995 C CA . ILE C 1 83 ? 26.870 23.900 61.930 1.00 31.53 83 ILE C CA 1
ATOM 1996 C C . ILE C 1 83 ? 27.478 22.505 61.813 1.00 36.30 83 ILE C C 1
ATOM 1997 O O . ILE C 1 83 ? 26.818 21.574 61.361 1.00 37.43 83 ILE C O 1
ATOM 2002 N N . ASN C 1 84 ? 28.741 22.366 62.205 1.00 40.98 84 ASN C N 1
ATOM 2003 C CA . ASN C 1 84 ? 29.412 21.074 62.112 1.00 45.09 84 ASN C CA 1
ATOM 2004 C C . ASN C 1 84 ? 29.385 20.272 63.408 1.00 44.74 84 ASN C C 1
ATOM 2005 O O . ASN C 1 84 ? 29.205 19.051 63.394 1.00 47.13 84 ASN C O 1
ATOM 2010 N N . ASN C 1 85 ? 29.540 20.968 64.527 1.00 43.42 85 ASN C N 1
ATOM 2011 C CA . ASN C 1 85 ? 29.576 20.339 65.840 1.00 40.94 85 ASN C CA 1
ATOM 2012 C C . ASN C 1 85 ? 28.203 20.171 66.495 1.00 39.66 85 ASN C C 1
ATOM 2013 O O . ASN C 1 85 ? 27.430 21.122 66.595 1.00 38.21 85 ASN C O 1
ATOM 2018 N N . PRO C 1 86 ? 27.884 18.947 66.946 1.00 39.25 86 PRO C N 1
ATOM 2019 C CA . PRO C 1 86 ? 26.605 18.648 67.599 1.00 37.36 86 PRO C CA 1
ATOM 2020 C C . PRO C 1 86 ? 26.439 19.486 68.862 1.00 34.56 86 PRO C C 1
ATOM 2021 O O . PRO C 1 86 ? 25.325 19.819 69.263 1.00 32.65 86 PRO C O 1
ATOM 2025 N N . LYS C 1 87 ? 27.562 19.819 69.488 1.00 34.19 87 LYS C N 1
ATOM 2026 C CA . LYS C 1 87 ? 27.548 20.639 70.694 1.00 33.30 87 LYS C CA 1
ATOM 2027 C C . LYS C 1 87 ? 26.977 22.014 70.366 1.00 30.97 87 LYS C C 1
ATOM 2028 O O . LYS C 1 87 ? 26.140 22.538 71.095 1.00 29.66 87 LYS C O 1
ATOM 2034 N N . VAL C 1 88 ? 27.439 22.597 69.264 1.00 29.50 88 VAL C N 1
ATOM 2035 C CA . VAL C 1 88 ? 26.955 23.911 68.846 1.00 28.32 88 VAL C CA 1
ATOM 2036 C C . VAL C 1 88 ? 25.443 23.879 68.635 1.00 28.41 88 VAL C C 1
ATOM 2037 O O . VAL C 1 88 ? 24.711 24.748 69.121 1.00 26.98 88 VAL C O 1
ATOM 2041 N N . GLU C 1 89 ? 24.968 22.876 67.908 1.00 28.88 89 GLU C N 1
ATOM 2042 C CA . GLU C 1 89 ? 23.537 22.778 67.661 1.00 31.31 89 GLU C CA 1
ATOM 2043 C C . GLU C 1 89 ? 22.765 22.665 68.973 1.00 30.14 89 GLU C C 1
ATOM 2044 O O . GLU C 1 89 ? 21.757 23.348 69.173 1.00 28.72 89 GLU C O 1
ATOM 2050 N N . GLY C 1 90 ? 23.245 21.808 69.868 1.00 29.93 90 GLY C N 1
ATOM 2051 C CA . GLY C 1 90 ? 22.572 21.639 71.146 1.00 29.85 90 GLY C CA 1
ATOM 2052 C C . GLY C 1 90 ? 22.503 22.939 71.935 1.00 29.23 90 GLY C C 1
ATOM 2053 O O . GLY C 1 90 ? 21.467 23.269 72.511 1.00 30.91 90 GLY C O 1
ATOM 2054 N N . ILE C 1 91 ? 23.605 23.685 71.955 1.00 27.83 91 ILE C N 1
ATOM 2055 C CA . ILE C 1 91 ? 23.661 24.948 72.687 1.00 26.38 91 ILE C CA 1
ATOM 2056 C C . ILE C 1 91 ? 22.733 26.017 72.119 1.00 26.75 91 ILE C C 1
ATOM 2057 O O . ILE C 1 91 ? 21.972 26.633 72.861 1.00 26.76 91 ILE C O 1
ATOM 2062 N N . ILE C 1 92 ? 22.788 26.240 70.808 1.00 27.08 92 ILE C N 1
ATOM 2063 C CA . ILE C 1 92 ? 21.937 27.258 70.195 1.00 30.52 92 ILE C CA 1
ATOM 2064 C C . ILE C 1 92 ? 20.463 26.904 70.382 1.00 32.86 92 ILE C C 1
ATOM 2065 O O . ILE C 1 92 ? 19.608 27.787 70.498 1.00 32.61 92 ILE C O 1
ATOM 2070 N N . LYS C 1 93 ? 20.168 25.610 70.431 1.00 34.58 93 LYS C N 1
ATOM 2071 C CA . LYS C 1 93 ? 18.795 25.156 70.622 1.00 38.39 93 LYS C CA 1
ATOM 2072 C C . LYS C 1 93 ? 18.332 25.534 72.030 1.00 39.31 93 LYS C C 1
ATOM 2073 O O . LYS C 1 93 ? 17.214 26.012 72.221 1.00 38.99 93 LYS C O 1
ATOM 2079 N N . LEU C 1 94 ? 19.208 25.330 73.008 1.00 40.48 94 LEU C N 1
ATOM 2080 C CA . LEU C 1 94 ? 18.910 25.662 74.401 1.00 42.89 94 LEU C CA 1
ATOM 2081 C C . LEU C 1 94 ? 18.685 27.152 74.599 1.00 43.33 94 LEU C C 1
ATOM 2082 O O . LEU C 1 94 ? 17.874 27.562 75.426 1.00 45.03 94 LEU C O 1
ATOM 2087 N N . LEU C 1 95 ? 19.419 27.963 73.846 1.00 43.91 95 LEU C N 1
ATOM 2088 C CA . LEU C 1 95 ? 19.314 29.411 73.963 1.00 43.75 95 LEU C CA 1
ATOM 2089 C C . LEU C 1 95 ? 18.065 29.985 73.296 1.00 46.36 95 LEU C C 1
ATOM 2090 O O . LEU C 1 95 ? 17.649 31.103 73.609 1.00 48.01 95 LEU C O 1
ATOM 2095 N N . ASN C 1 96 ? 17.461 29.223 72.390 1.00 48.18 96 ASN C N 1
ATOM 2096 C CA . ASN C 1 96 ? 16.264 29.685 71.693 1.00 51.33 96 ASN C CA 1
ATOM 2097 C C . ASN C 1 96 ? 14.981 29.213 72.372 1.00 53.39 96 ASN C C 1
ATOM 2098 O O . ASN C 1 96 ? 14.146 28.595 71.679 1.00 55.61 96 ASN C O 1
ATOM 2100 N N . GLU D 1 10 ? 63.447 60.498 59.285 1.00 45.84 10 GLU D N 1
ATOM 2101 C CA . GLU D 1 10 ? 62.155 60.951 58.688 1.00 46.81 10 GLU D CA 1
ATOM 2102 C C . GLU D 1 10 ? 61.234 61.615 59.701 1.00 46.59 10 GLU D C 1
ATOM 2103 O O . GLU D 1 10 ? 61.286 61.321 60.898 1.00 46.33 10 GLU D O 1
ATOM 2109 N N . TYR D 1 11 ? 60.389 62.512 59.205 1.00 44.56 11 TYR D N 1
ATOM 2110 C CA . TYR D 1 11 ? 59.428 63.206 60.046 1.00 43.86 11 TYR D CA 1
ATOM 2111 C C . TYR D 1 11 ? 58.472 62.169 60.637 1.00 43.79 11 TYR D C 1
ATOM 2112 O O . TYR D 1 11 ? 58.127 61.184 59.978 1.00 41.42 11 TYR D O 1
ATOM 2129 N N . SER D 1 13 ? 54.706 61.448 62.573 1.00 38.24 13 SER D N 1
ATOM 2130 C CA . SER D 1 13 ? 53.368 61.962 62.856 1.00 37.57 13 SER D CA 1
ATOM 2131 C C . SER D 1 13 ? 52.975 61.562 64.276 1.00 36.47 13 SER D C 1
ATOM 2132 O O . SER D 1 13 ? 53.748 60.908 64.974 1.00 34.49 13 SER D O 1
ATOM 2135 N N . LEU D 1 14 ? 51.772 61.950 64.693 1.00 36.15 14 LEU D N 1
ATOM 2136 C CA . LEU D 1 14 ? 51.285 61.608 66.025 1.00 37.42 14 LEU D CA 1
ATOM 2137 C C . LEU D 1 14 ? 51.100 60.098 66.147 1.00 36.87 14 LEU D C 1
ATOM 2138 O O . LEU D 1 14 ? 51.348 59.514 67.206 1.00 36.03 14 LEU D O 1
ATOM 2143 N N . GLU D 1 15 ? 50.674 59.465 65.060 1.00 36.57 15 GLU D N 1
ATOM 2144 C CA . GLU D 1 15 ? 50.476 58.019 65.071 1.00 36.96 15 GLU D CA 1
ATOM 2145 C C . GLU D 1 15 ? 51.823 57.334 65.255 1.00 35.53 15 GLU D C 1
ATOM 2146 O O . GLU D 1 15 ? 51.951 56.424 66.074 1.00 34.38 15 GLU D O 1
ATOM 2152 N N . ASP D 1 16 ? 52.823 57.782 64.495 1.00 34.31 16 ASP D N 1
ATOM 2153 C CA . ASP D 1 16 ? 54.178 57.231 64.572 1.00 33.83 16 ASP D CA 1
ATOM 2154 C C . ASP D 1 16 ? 54.738 57.344 65.984 1.00 32.45 16 ASP D C 1
ATOM 2155 O O . ASP D 1 16 ? 55.369 56.411 66.484 1.00 29.32 16 ASP D O 1
ATOM 2160 N N . ASP D 1 17 ? 54.530 58.506 66.603 1.00 31.42 17 ASP D N 1
ATOM 2161 C CA . ASP D 1 17 ? 55.013 58.755 67.959 1.00 30.95 17 ASP D CA 1
ATOM 2162 C C . ASP D 1 17 ? 54.338 57.818 68.958 1.00 29.37 17 ASP D C 1
ATOM 2163 O O . ASP D 1 17 ? 54.998 57.216 69.803 1.00 29.19 17 ASP D O 1
ATOM 2168 N N . ALA D 1 18 ? 53.017 57.713 68.848 1.00 28.45 18 ALA D N 1
ATOM 2169 C CA . ALA D 1 18 ? 52.216 56.872 69.734 1.00 29.74 18 ALA D CA 1
ATOM 2170 C C . ALA D 1 18 ? 52.660 55.415 69.688 1.00 29.73 18 ALA D C 1
ATOM 2171 O O . ALA D 1 18 ? 52.870 54.789 70.730 1.00 26.58 18 ALA D O 1
ATOM 2173 N N . GLU D 1 19 ? 52.802 54.878 68.479 1.00 29.40 19 GLU D N 1
ATOM 2174 C CA . GLU D 1 19 ? 53.231 53.496 68.317 1.00 30.23 19 GLU D CA 1
ATOM 2175 C C . GLU D 1 19 ? 54.637 53.289 68.870 1.00 28.54 19 GLU D C 1
ATOM 2176 O O . GLU D 1 19 ? 54.944 52.239 69.425 1.00 26.75 19 GLU D O 1
ATOM 2182 N N . LEU D 1 20 ? 55.491 54.298 68.732 1.00 28.53 20 LEU D N 1
ATOM 2183 C CA . LEU D 1 20 ? 56.854 54.196 69.240 1.00 28.18 20 LEU D CA 1
ATOM 2184 C C . LEU D 1 20 ? 56.863 54.118 70.770 1.00 25.00 20 LEU D C 1
ATOM 2185 O O . LEU D 1 20 ? 57.568 53.304 71.356 1.00 25.92 20 LEU D O 1
ATOM 2190 N N . LEU D 1 21 ? 56.082 54.970 71.416 1.00 24.78 21 LEU D N 1
ATOM 2191 C CA . LEU D 1 21 ? 56.022 54.965 72.871 1.00 26.54 21 LEU D CA 1
ATOM 2192 C C . LEU D 1 21 ? 55.388 53.653 73.337 1.00 26.41 21 LEU D C 1
ATOM 2193 O O . LEU D 1 21 ? 55.811 53.067 74.331 1.00 26.50 21 LEU D O 1
ATOM 2198 N N . LYS D 1 22 ? 54.382 53.183 72.602 1.00 26.60 22 LYS D N 1
ATOM 2199 C CA . LYS D 1 22 ? 53.713 51.947 72.972 1.00 27.92 22 LYS D CA 1
ATOM 2200 C C . LYS D 1 22 ? 54.678 50.772 72.968 1.00 27.04 22 LYS D C 1
ATOM 2201 O O . LYS D 1 22 ? 54.662 49.951 73.878 1.00 27.09 22 LYS D O 1
ATOM 2207 N N . THR D 1 23 ? 55.527 50.697 71.947 1.00 27.04 23 THR D N 1
ATOM 2208 C CA . THR D 1 23 ? 56.491 49.611 71.840 1.00 27.43 23 THR D CA 1
ATOM 2209 C C . THR D 1 23 ? 57.549 49.670 72.941 1.00 27.44 23 THR D C 1
ATOM 2210 O O . THR D 1 23 ? 58.058 48.636 73.375 1.00 27.56 23 THR D O 1
ATOM 2222 N N . ALA D 1 25 ? 56.997 51.074 75.975 1.00 28.54 25 ALA D N 1
ATOM 2223 C CA . ALA D 1 25 ? 56.338 51.050 77.280 1.00 28.10 25 ALA D CA 1
ATOM 2224 C C . ALA D 1 25 ? 56.358 49.730 78.054 1.00 28.79 25 ALA D C 1
ATOM 2225 O O . ALA D 1 25 ? 55.340 49.321 78.605 1.00 28.96 25 ALA D O 1
ATOM 2227 N N . HIS D 1 26 ? 57.522 49.087 78.111 1.00 29.08 26 HIS D N 1
ATOM 2228 C CA . HIS D 1 26 ? 57.706 47.826 78.835 1.00 30.75 26 HIS D CA 1
ATOM 2229 C C . HIS D 1 26 ? 59.047 47.920 79.574 1.00 31.87 26 HIS D C 1
ATOM 2230 O O . HIS D 1 26 ? 60.056 48.310 78.993 1.00 29.68 26 HIS D O 1
ATOM 2237 N N . PRO D 1 27 ? 59.067 47.569 80.869 1.00 32.88 27 PRO D N 1
ATOM 2238 C CA . PRO D 1 27 ? 60.283 47.622 81.689 1.00 33.79 27 PRO D CA 1
ATOM 2239 C C . PRO D 1 27 ? 61.530 46.978 81.093 1.00 34.62 27 PRO D C 1
ATOM 2240 O O . PRO D 1 27 ? 62.600 47.593 81.074 1.00 35.31 27 PRO D O 1
ATOM 2252 N N . ARG D 1 29 ? 62.032 46.221 77.966 1.00 33.71 29 ARG D N 1
ATOM 2253 C CA . ARG D 1 29 ? 62.379 46.793 76.673 1.00 33.87 29 ARG D CA 1
ATOM 2254 C C . ARG D 1 29 ? 63.171 48.068 76.926 1.00 33.48 29 ARG D C 1
ATOM 2255 O O . ARG D 1 29 ? 64.125 48.368 76.210 1.00 31.09 29 ARG D O 1
ATOM 2263 N N . LEU D 1 30 ? 62.770 48.817 77.947 1.00 32.65 30 LEU D N 1
ATOM 2264 C CA . LEU D 1 30 ? 63.484 50.038 78.295 1.00 35.94 30 LEU D CA 1
ATOM 2265 C C . LEU D 1 30 ? 64.880 49.613 78.725 1.00 36.44 30 LEU D C 1
ATOM 2266 O O . LEU D 1 30 ? 65.876 50.247 78.375 1.00 38.35 30 LEU D O 1
ATOM 2271 N N . LYS D 1 31 ? 64.941 48.520 79.477 1.00 38.24 31 LYS D N 1
ATOM 2272 C CA . LYS D 1 31 ? 66.209 47.978 79.942 1.00 39.85 31 LYS D CA 1
ATOM 2273 C C . LYS D 1 31 ? 67.087 47.693 78.724 1.00 39.59 31 LYS D C 1
ATOM 2274 O O . LYS D 1 31 ? 68.241 48.120 78.661 1.00 38.84 31 LYS D O 1
ATOM 2280 N N . ILE D 1 32 ? 66.526 46.982 77.750 1.00 37.87 32 ILE D N 1
ATOM 2281 C CA . ILE D 1 32 ? 67.257 46.642 76.535 1.00 38.26 32 ILE D CA 1
ATOM 2282 C C . ILE D 1 32 ? 67.744 47.888 75.799 1.00 37.98 32 ILE D C 1
ATOM 2283 O O . ILE D 1 32 ? 68.909 47.973 75.417 1.00 38.28 32 ILE D O 1
ATOM 2288 N N . VAL D 1 33 ? 66.851 48.849 75.596 1.00 37.39 33 VAL D N 1
ATOM 2289 C CA . VAL D 1 33 ? 67.214 50.078 74.906 1.00 38.99 33 VAL D CA 1
ATOM 2290 C C . VAL D 1 33 ? 68.353 50.792 75.635 1.00 40.38 33 VAL D C 1
ATOM 2291 O O . VAL D 1 33 ? 69.308 51.257 75.007 1.00 38.40 33 VAL D O 1
ATOM 2295 N N . ASN D 1 34 ? 68.249 50.871 76.958 1.00 41.02 34 ASN D N 1
ATOM 2296 C CA . ASN D 1 34 ? 69.268 51.531 77.763 1.00 42.89 34 ASN D CA 1
ATOM 2297 C C . ASN D 1 34 ? 70.629 50.878 77.548 1.00 44.24 34 ASN D C 1
ATOM 2298 O O . ASN D 1 34 ? 71.647 51.562 77.452 1.00 44.40 34 ASN D O 1
ATOM 2303 N N . GLU D 1 35 ? 70.638 49.550 77.469 1.00 45.69 35 GLU D N 1
ATOM 2304 C CA . GLU D 1 35 ? 71.873 48.804 77.266 1.00 47.85 35 GLU D CA 1
ATOM 2305 C C . GLU D 1 35 ? 72.484 49.060 75.895 1.00 48.70 35 GLU D C 1
ATOM 2306 O O . GLU D 1 35 ? 73.705 49.143 75.761 1.00 49.02 35 GLU D O 1
ATOM 2312 N N . LEU D 1 36 ? 71.637 49.178 74.878 1.00 48.39 36 LEU D N 1
ATOM 2313 C CA . LEU D 1 36 ? 72.114 49.422 73.524 1.00 49.34 36 LEU D CA 1
ATOM 2314 C C . LEU D 1 36 ? 72.598 50.858 73.363 1.00 50.06 36 LEU D C 1
ATOM 2315 O O . LEU D 1 36 ? 73.248 51.194 72.376 1.00 49.85 36 LEU D O 1
ATOM 2320 N N . TYR D 1 37 ? 72.279 51.702 74.338 1.00 50.66 37 TYR D N 1
ATOM 2321 C CA . TYR D 1 37 ? 72.692 53.096 74.294 1.00 52.37 37 TYR D CA 1
ATOM 2322 C C . TYR D 1 37 ? 74.096 53.217 74.878 1.00 52.97 37 TYR D C 1
ATOM 2323 O O . TYR D 1 37 ? 74.853 54.120 74.525 1.00 54.21 37 TYR D O 1
ATOM 2332 N N . LYS D 1 38 ? 74.403 52.355 75.841 1.00 53.60 38 LYS D N 1
ATOM 2333 C CA . LYS D 1 38 ? 75.706 52.360 76.491 1.00 54.00 38 LYS D CA 1
ATOM 2334 C C . LYS D 1 38 ? 76.730 51.498 75.758 1.00 54.84 38 LYS D C 1
ATOM 2335 O O . LYS D 1 38 ? 77.930 51.628 75.991 1.00 55.73 38 LYS D O 1
ATOM 2341 N N . HIS D 1 39 ? 76.263 50.611 74.886 1.00 54.70 39 HIS D N 1
ATOM 2342 C CA . HIS D 1 39 ? 77.174 49.745 74.149 1.00 54.40 39 HIS D CA 1
ATOM 2343 C C . HIS D 1 39 ? 77.021 49.865 72.638 1.00 54.29 39 HIS D C 1
ATOM 2344 O O . HIS D 1 39 ? 77.776 49.254 71.883 1.00 55.09 39 HIS D O 1
ATOM 2351 N N . LYS D 1 40 ? 76.045 50.654 72.199 1.00 54.22 40 LYS D N 1
ATOM 2352 C CA . LYS D 1 40 ? 75.805 50.866 70.773 1.00 54.15 40 LYS D CA 1
ATOM 2353 C C . LYS D 1 40 ? 75.283 49.645 70.019 1.00 52.62 40 LYS D C 1
ATOM 2354 O O . LYS D 1 40 ? 74.377 49.766 69.197 1.00 53.84 40 LYS D O 1
ATOM 2360 N N . ALA D 1 41 ? 75.854 48.476 70.284 1.00 51.89 41 ALA D N 1
ATOM 2361 C CA . ALA D 1 41 ? 75.426 47.264 69.595 1.00 51.27 41 ALA D CA 1
ATOM 2362 C C . ALA D 1 41 ? 75.741 46.001 70.386 1.00 50.69 41 ALA D C 1
ATOM 2363 O O . ALA D 1 41 ? 76.864 45.812 70.848 1.00 50.48 41 ALA D O 1
ATOM 2365 N N . LEU D 1 42 ? 74.736 45.141 70.533 1.00 49.73 42 LEU D N 1
ATOM 2366 C CA . LEU D 1 42 ? 74.879 43.886 71.267 1.00 49.88 42 LEU D CA 1
ATOM 2367 C C . LEU D 1 42 ? 74.176 42.750 70.531 1.00 50.35 42 LEU D C 1
ATOM 2368 O O . LEU D 1 42 ? 73.190 42.970 69.827 1.00 49.03 42 LEU D O 1
ATOM 2373 N N . ASN D 1 43 ? 74.686 41.536 70.698 1.00 51.99 43 ASN D N 1
ATOM 2374 C CA . ASN D 1 43 ? 74.086 40.373 70.059 1.00 53.68 43 ASN D CA 1
ATOM 2375 C C . ASN D 1 43 ? 73.106 39.766 71.056 1.00 53.05 43 ASN D C 1
ATOM 2376 O O . ASN D 1 43 ? 73.072 40.161 72.223 1.00 52.66 43 ASN D O 1
ATOM 2381 N N . VAL D 1 44 ? 72.316 38.804 70.599 1.00 52.43 44 VAL D N 1
ATOM 2382 C CA . VAL D 1 44 ? 71.330 38.158 71.454 1.00 52.26 44 VAL D CA 1
ATOM 2383 C C . VAL D 1 44 ? 71.948 37.543 72.710 1.00 51.76 44 VAL D C 1
ATOM 2384 O O . VAL D 1 44 ? 71.445 37.737 73.815 1.00 50.78 44 VAL D O 1
ATOM 2388 N N . THR D 1 45 ? 73.035 36.799 72.537 1.00 52.83 45 THR D N 1
ATOM 2389 C CA . THR D 1 45 ? 73.704 36.153 73.663 1.00 53.87 45 THR D CA 1
ATOM 2390 C C . THR D 1 45 ? 74.091 37.164 74.740 1.00 54.23 45 THR D C 1
ATOM 2391 O O . THR D 1 45 ? 73.962 36.895 75.936 1.00 53.90 45 THR D O 1
ATOM 2395 N N . GLN D 1 46 ? 74.567 38.328 74.309 1.00 54.19 46 GLN D N 1
ATOM 2396 C CA . GLN D 1 46 ? 74.975 39.380 75.234 1.00 55.45 46 GLN D CA 1
ATOM 2397 C C . GLN D 1 46 ? 73.790 39.972 75.984 1.00 55.69 46 GLN D C 1
ATOM 2398 O O . GLN D 1 46 ? 73.821 40.106 77.208 1.00 56.64 46 GLN D O 1
ATOM 2404 N N . ILE D 1 47 ? 72.742 40.321 75.247 1.00 55.33 47 ILE D N 1
ATOM 2405 C CA . ILE D 1 47 ? 71.554 40.898 75.855 1.00 54.44 47 ILE D CA 1
ATOM 2406 C C . ILE D 1 47 ? 70.989 40.002 76.953 1.00 55.99 47 ILE D C 1
ATOM 2407 O O . ILE D 1 47 ? 70.704 40.473 78.057 1.00 54.70 47 ILE D O 1
ATOM 2412 N N . ILE D 1 48 ? 70.831 38.714 76.652 1.00 56.95 48 ILE D N 1
ATOM 2413 C CA . ILE D 1 48 ? 70.286 37.771 77.625 1.00 59.50 48 ILE D CA 1
ATOM 2414 C C . ILE D 1 48 ? 71.154 37.711 78.878 1.00 60.39 48 ILE D C 1
ATOM 2415 O O . ILE D 1 48 ? 70.654 37.503 79.982 1.00 60.59 48 ILE D O 1
ATOM 2420 N N . GLN D 1 49 ? 72.458 37.896 78.697 1.00 61.76 49 GLN D N 1
ATOM 2421 C CA . GLN D 1 49 ? 73.400 37.864 79.807 1.00 62.52 49 GLN D CA 1
ATOM 2422 C C . GLN D 1 49 ? 73.190 39.068 80.724 1.00 62.52 49 GLN D C 1
ATOM 2423 O O . GLN D 1 49 ? 73.094 38.924 81.943 1.00 62.96 49 GLN D O 1
ATOM 2429 N N . ILE D 1 50 ? 73.112 40.252 80.129 1.00 61.61 50 ILE D N 1
ATOM 2430 C CA . ILE D 1 50 ? 72.910 41.475 80.894 1.00 60.58 50 ILE D CA 1
ATOM 2431 C C . ILE D 1 50 ? 71.561 41.471 81.611 1.00 60.46 50 ILE D C 1
ATOM 2432 O O . ILE D 1 50 ? 71.460 41.912 82.756 1.00 60.78 50 ILE D O 1
ATOM 2437 N N . LEU D 1 51 ? 70.529 40.969 80.937 1.00 60.12 51 LEU D N 1
ATOM 2438 C CA . LEU D 1 51 ? 69.186 40.916 81.512 1.00 59.44 51 LEU D CA 1
ATOM 2439 C C . LEU D 1 51 ? 68.966 39.737 82.457 1.00 59.91 51 LEU D C 1
ATOM 2440 O O . LEU D 1 51 ? 68.223 39.851 83.433 1.00 60.51 51 LEU D O 1
ATOM 2445 N N . LYS D 1 52 ? 69.604 38.608 82.157 1.00 60.02 52 LYS D N 1
ATOM 2446 C CA . LYS D 1 52 ? 69.495 37.396 82.967 1.00 60.77 52 LYS D CA 1
ATOM 2447 C C . LYS D 1 52 ? 68.184 36.632 82.762 1.00 60.51 52 LYS D C 1
ATOM 2448 O O . LYS D 1 52 ? 67.876 35.707 83.514 1.00 61.00 52 LYS D O 1
ATOM 2454 N N . LEU D 1 53 ? 67.417 37.012 81.744 1.00 59.67 53 LEU D N 1
ATOM 2455 C CA . LEU D 1 53 ? 66.148 36.346 81.451 1.00 58.11 53 LEU D CA 1
ATOM 2456 C C . LEU D 1 53 ? 66.308 35.321 80.329 1.00 57.07 53 LEU D C 1
ATOM 2457 O O . LEU D 1 53 ? 67.275 35.366 79.570 1.00 56.61 53 LEU D O 1
ATOM 2462 N N . PRO D 1 54 ? 65.353 34.385 80.208 1.00 55.99 54 PRO D N 1
ATOM 2463 C CA . PRO D 1 54 ? 65.403 33.351 79.170 1.00 55.94 54 PRO D CA 1
ATOM 2464 C C . PRO D 1 54 ? 65.409 33.905 77.744 1.00 55.20 54 PRO D C 1
ATOM 2465 O O . PRO D 1 54 ? 64.761 34.911 77.449 1.00 54.62 54 PRO D O 1
ATOM 2469 N N . GLN D 1 55 ? 66.149 33.230 76.871 1.00 54.46 55 GLN D N 1
ATOM 2470 C CA . GLN D 1 55 ? 66.282 33.618 75.473 1.00 53.86 55 GLN D CA 1
ATOM 2471 C C . GLN D 1 55 ? 64.957 33.814 74.731 1.00 52.84 55 GLN D C 1
ATOM 2472 O O . GLN D 1 55 ? 64.839 34.708 73.893 1.00 52.23 55 GLN D O 1
ATOM 2478 N N . SER D 1 56 ? 63.962 32.988 75.036 1.00 50.89 56 SER D N 1
ATOM 2479 C CA . SER D 1 56 ? 62.666 33.105 74.375 1.00 49.77 56 SER D CA 1
ATOM 2480 C C . SER D 1 56 ? 62.009 34.435 74.730 1.00 48.16 56 SER D C 1
ATOM 2481 O O . SER D 1 56 ? 61.385 35.077 73.884 1.00 47.81 56 SER D O 1
ATOM 2484 N N . THR D 1 57 ? 62.150 34.838 75.988 1.00 46.18 57 THR D N 1
ATOM 2485 C CA . THR D 1 57 ? 61.569 36.085 76.466 1.00 45.07 57 THR D CA 1
ATOM 2486 C C . THR D 1 57 ? 62.291 37.289 75.871 1.00 43.87 57 THR D C 1
ATOM 2487 O O . THR D 1 57 ? 61.665 38.294 75.532 1.00 43.82 57 THR D O 1
ATOM 2491 N N . VAL D 1 58 ? 63.610 37.182 75.753 1.00 41.64 58 VAL D N 1
ATOM 2492 C CA . VAL D 1 58 ? 64.421 38.257 75.192 1.00 40.13 58 VAL D CA 1
ATOM 2493 C C . VAL D 1 58 ? 64.154 38.374 73.692 1.00 38.86 58 VAL D C 1
ATOM 2494 O O . VAL D 1 58 ? 64.005 39.474 73.157 1.00 39.06 58 VAL D O 1
ATOM 2498 N N . SER D 1 59 ? 64.099 37.228 73.023 1.00 36.69 59 SER D N 1
ATOM 2499 C CA . SER D 1 59 ? 63.855 37.201 71.589 1.00 36.95 59 SER D CA 1
ATOM 2500 C C . SER D 1 59 ? 62.489 37.785 71.261 1.00 33.03 59 SER D C 1
ATOM 2501 O O . SER D 1 59 ? 62.321 38.431 70.233 1.00 31.24 59 SER D O 1
ATOM 2504 N N . GLN D 1 60 ? 61.518 37.557 72.140 1.00 31.82 60 GLN D N 1
ATOM 2505 C CA . GLN D 1 60 ? 60.170 38.071 71.926 1.00 31.91 60 GLN D CA 1
ATOM 2506 C C . GLN D 1 60 ? 60.158 39.595 72.039 1.00 30.11 60 GLN D C 1
ATOM 2507 O O . GLN D 1 60 ? 59.491 40.271 71.256 1.00 28.45 60 GLN D O 1
ATOM 2513 N N . HIS D 1 61 ? 60.896 40.145 73.002 1.00 28.65 61 HIS D N 1
ATOM 2514 C CA . HIS D 1 61 ? 60.943 41.602 73.136 1.00 29.92 61 HIS D CA 1
ATOM 2515 C C . HIS D 1 61 ? 61.643 42.210 71.923 1.00 27.75 61 HIS D C 1
ATOM 2516 O O . HIS D 1 61 ? 61.244 43.262 71.423 1.00 26.59 61 HIS D O 1
ATOM 2523 N N . LEU D 1 62 ? 62.687 41.537 71.456 1.00 27.44 62 LEU D N 1
ATOM 2524 C CA . LEU D 1 62 ? 63.445 42.004 70.300 1.00 29.29 62 LEU D CA 1
ATOM 2525 C C . LEU D 1 62 ? 62.624 42.023 69.011 1.00 28.54 62 LEU D C 1
ATOM 2526 O O . LEU D 1 62 ? 62.709 42.974 68.235 1.00 28.66 62 LEU D O 1
ATOM 2531 N N . CYS D 1 63 ? 61.822 40.989 68.781 1.00 28.47 63 CYS D N 1
ATOM 2532 C CA . CYS D 1 63 ? 61.037 40.940 67.554 1.00 28.48 63 CYS D CA 1
ATOM 2533 C C . CYS D 1 63 ? 60.002 42.060 67.488 1.00 28.08 63 CYS D C 1
ATOM 2534 O O . CYS D 1 63 ? 59.685 42.539 66.406 1.00 28.37 63 CYS D O 1
ATOM 2537 N N . LYS D 1 64 ? 59.498 42.499 68.640 1.00 29.23 64 LYS D N 1
ATOM 2538 C CA . LYS D 1 64 ? 58.529 43.599 68.678 1.00 31.26 64 LYS D CA 1
ATOM 2539 C C . LYS D 1 64 ? 59.208 44.938 68.374 1.00 33.36 64 LYS D C 1
ATOM 2540 O O . LYS D 1 64 ? 58.589 45.858 67.830 1.00 31.91 64 LYS D O 1
ATOM 2554 N N . ARG D 1 66 ? 62.133 45.236 66.520 1.00 40.88 66 ARG D N 1
ATOM 2555 C CA . ARG D 1 66 ? 62.759 45.181 65.202 1.00 43.23 66 ARG D CA 1
ATOM 2556 C C . ARG D 1 66 ? 62.116 46.140 64.198 1.00 43.45 66 ARG D C 1
ATOM 2557 O O . ARG D 1 66 ? 60.892 46.233 64.102 1.00 42.74 66 ARG D O 1
ATOM 2565 N N . GLY D 1 67 ? 62.953 46.849 63.447 1.00 44.31 67 GLY D N 1
ATOM 2566 C CA . GLY D 1 67 ? 62.447 47.782 62.457 1.00 45.04 67 GLY D CA 1
ATOM 2567 C C . GLY D 1 67 ? 62.580 49.243 62.843 1.00 45.57 67 GLY D C 1
ATOM 2568 O O . GLY D 1 67 ? 63.640 49.842 62.669 1.00 47.26 67 GLY D O 1
ATOM 2569 N N . LYS D 1 68 ? 61.506 49.813 63.378 1.00 45.55 68 LYS D N 1
ATOM 2570 C CA . LYS D 1 68 ? 61.489 51.219 63.773 1.00 45.83 68 LYS D CA 1
ATOM 2571 C C . LYS D 1 68 ? 62.288 51.570 65.035 1.00 45.70 68 LYS D C 1
ATOM 2572 O O . LYS D 1 68 ? 62.991 52.585 65.064 1.00 46.36 68 LYS D O 1
ATOM 2578 N N . VAL D 1 69 ? 62.186 50.749 66.076 1.00 43.48 69 VAL D N 1
ATOM 2579 C CA . VAL D 1 69 ? 62.912 51.027 67.309 1.00 41.97 69 VAL D CA 1
ATOM 2580 C C . VAL D 1 69 ? 64.366 50.562 67.243 1.00 41.95 69 VAL D C 1
ATOM 2581 O O . VAL D 1 69 ? 65.279 51.320 67.577 1.00 40.94 69 VAL D O 1
ATOM 2585 N N . LEU D 1 70 ? 64.580 49.323 66.810 1.00 41.71 70 LEU D N 1
ATOM 2586 C CA . LEU D 1 70 ? 65.929 48.766 66.709 1.00 42.56 70 LEU D CA 1
ATOM 2587 C C . LEU D 1 70 ? 66.248 48.256 65.302 1.00 43.25 70 LEU D C 1
ATOM 2588 O O . LEU D 1 70 ? 65.345 47.970 64.514 1.00 41.84 70 LEU D O 1
ATOM 2593 N N . LYS D 1 71 ? 67.538 48.128 65.003 1.00 45.63 71 LYS D N 1
ATOM 2594 C CA . LYS D 1 71 ? 67.986 47.642 63.698 1.00 48.75 71 LYS D CA 1
ATOM 2595 C C . LYS D 1 71 ? 69.048 46.558 63.848 1.00 50.42 71 LYS D C 1
ATOM 2596 O O . LYS D 1 71 ? 69.518 46.286 64.952 1.00 51.19 71 LYS D O 1
ATOM 2598 N N . ARG D 1 72 ? 69.423 45.944 62.729 1.00 52.79 72 ARG D N 1
ATOM 2599 C CA . ARG D 1 72 ? 70.430 44.886 62.730 1.00 53.71 72 ARG D CA 1
ATOM 2600 C C . ARG D 1 72 ? 71.389 45.030 61.554 1.00 53.94 72 ARG D C 1
ATOM 2601 O O . ARG D 1 72 ? 72.347 44.267 61.426 1.00 54.91 72 ARG D O 1
ATOM 2609 N N . TYR D 1 80 ? 73.633 41.373 65.713 1.00 52.84 80 TYR D N 1
ATOM 2610 C CA . TYR D 1 80 ? 73.905 42.574 66.496 1.00 52.27 80 TYR D CA 1
ATOM 2611 C C . TYR D 1 80 ? 72.808 43.619 66.344 1.00 50.55 80 TYR D C 1
ATOM 2612 O O . TYR D 1 80 ? 72.505 44.054 65.235 1.00 51.50 80 TYR D O 1
ATOM 2621 N N . TYR D 1 81 ? 72.219 44.013 67.471 1.00 48.38 81 TYR D N 1
ATOM 2622 C CA . TYR D 1 81 ? 71.150 45.009 67.500 1.00 46.53 81 TYR D CA 1
ATOM 2623 C C . TYR D 1 81 ? 71.668 46.370 67.949 1.00 46.52 81 TYR D C 1
ATOM 2624 O O . TYR D 1 81 ? 72.575 46.459 68.780 1.00 45.09 81 TYR D O 1
ATOM 2633 N N . SER D 1 82 ? 71.075 47.425 67.404 1.00 45.24 82 SER D N 1
ATOM 2634 C CA . SER D 1 82 ? 71.457 48.784 67.753 1.00 46.90 82 SER D CA 1
ATOM 2635 C C . SER D 1 82 ? 70.247 49.696 67.611 1.00 46.44 82 SER D C 1
ATOM 2636 O O . SER D 1 82 ? 69.303 49.382 66.883 1.00 46.29 82 SER D O 1
ATOM 2639 N N . ILE D 1 83 ? 70.273 50.823 68.312 1.00 47.07 83 ILE D N 1
ATOM 2640 C CA . ILE D 1 83 ? 69.175 51.776 68.252 1.00 47.10 83 ILE D CA 1
ATOM 2641 C C . ILE D 1 83 ? 69.085 52.435 66.881 1.00 49.66 83 ILE D C 1
ATOM 2642 O O . ILE D 1 83 ? 70.057 53.007 66.385 1.00 49.54 83 ILE D O 1
ATOM 2647 N N . ASN D 1 84 ? 67.909 52.354 66.272 1.00 50.77 84 ASN D N 1
ATOM 2648 C CA . ASN D 1 84 ? 67.699 52.954 64.966 1.00 53.07 84 ASN D CA 1
ATOM 2649 C C . ASN D 1 84 ? 67.290 54.407 65.161 1.00 53.73 84 ASN D C 1
ATOM 2650 O O . ASN D 1 84 ? 68.137 55.296 65.256 1.00 55.68 84 ASN D O 1
ATOM 2655 N N . ASN D 1 85 ? 65.985 54.636 65.234 1.00 53.33 85 ASN D N 1
ATOM 2656 C CA . ASN D 1 85 ? 65.437 55.971 65.411 1.00 52.90 85 ASN D CA 1
ATOM 2657 C C . ASN D 1 85 ? 66.191 56.781 66.468 1.00 52.75 85 ASN D C 1
ATOM 2658 O O . ASN D 1 85 ? 66.565 56.259 67.522 1.00 52.93 85 ASN D O 1
ATOM 2663 N N . PRO D 1 86 ? 66.441 58.071 66.187 1.00 51.59 86 PRO D N 1
ATOM 2664 C CA . PRO D 1 86 ? 67.153 58.940 67.130 1.00 49.99 86 PRO D CA 1
ATOM 2665 C C . PRO D 1 86 ? 66.293 59.317 68.336 1.00 48.17 86 PRO D C 1
ATOM 2666 O O . PRO D 1 86 ? 66.809 59.508 69.436 1.00 48.06 86 PRO D O 1
ATOM 2670 N N . LYS D 1 87 ? 64.984 59.430 68.123 1.00 46.70 87 LYS D N 1
ATOM 2671 C CA . LYS D 1 87 ? 64.065 59.782 69.206 1.00 45.45 87 LYS D CA 1
ATOM 2672 C C . LYS D 1 87 ? 64.146 58.734 70.313 1.00 42.96 87 LYS D C 1
ATOM 2673 O O . LYS D 1 87 ? 63.932 59.037 71.485 1.00 40.82 87 LYS D O 1
ATOM 2679 N N . VAL D 1 88 ? 64.455 57.499 69.927 1.00 41.93 88 VAL D N 1
ATOM 2680 C CA . VAL D 1 88 ? 64.580 56.403 70.879 1.00 39.98 88 VAL D CA 1
ATOM 2681 C C . VAL D 1 88 ? 65.672 56.728 71.895 1.00 40.34 88 VAL D C 1
ATOM 2682 O O . VAL D 1 88 ? 65.445 56.657 73.103 1.00 38.34 88 VAL D O 1
ATOM 2686 N N . GLU D 1 89 ? 66.857 57.077 71.396 1.00 39.85 89 GLU D N 1
ATOM 2687 C CA . GLU D 1 89 ? 67.987 57.426 72.258 1.00 41.43 89 GLU D CA 1
ATOM 2688 C C . GLU D 1 89 ? 67.672 58.656 73.096 1.00 39.60 89 GLU D C 1
ATOM 2689 O O . GLU D 1 89 ? 68.043 58.734 74.263 1.00 39.76 89 GLU D O 1
ATOM 2695 N N . GLY D 1 90 ? 67.002 59.627 72.486 1.00 38.59 90 GLY D N 1
ATOM 2696 C CA . GLY D 1 90 ? 66.646 60.835 73.206 1.00 38.52 90 GLY D CA 1
ATOM 2697 C C . GLY D 1 90 ? 65.729 60.522 74.375 1.00 38.50 90 GLY D C 1
ATOM 2698 O O . GLY D 1 90 ? 65.900 61.051 75.469 1.00 36.72 90 GLY D O 1
ATOM 2699 N N . ILE D 1 91 ? 64.752 59.651 74.142 1.00 38.35 91 ILE D N 1
ATOM 2700 C CA . ILE D 1 91 ? 63.811 59.271 75.188 1.00 37.97 91 ILE D CA 1
ATOM 2701 C C . ILE D 1 91 ? 64.499 58.507 76.317 1.00 37.30 91 ILE D C 1
ATOM 2702 O O . ILE D 1 91 ? 64.259 58.782 77.494 1.00 35.93 91 ILE D O 1
ATOM 2707 N N . ILE D 1 92 ? 65.355 57.556 75.956 1.00 38.13 92 ILE D N 1
ATOM 2708 C CA . ILE D 1 92 ? 66.053 56.743 76.944 1.00 40.73 92 ILE D CA 1
ATOM 2709 C C . ILE D 1 92 ? 67.024 57.576 77.775 1.00 42.79 92 ILE D C 1
ATOM 2710 O O . ILE D 1 92 ? 67.253 57.280 78.951 1.00 43.43 92 ILE D O 1
ATOM 2715 N N . LYS D 1 93 ? 67.594 58.613 77.166 1.00 42.94 93 LYS D N 1
ATOM 2716 C CA . LYS D 1 93 ? 68.521 59.491 77.875 1.00 45.08 93 LYS D CA 1
ATOM 2717 C C . LYS D 1 93 ? 67.708 60.356 78.832 1.00 44.85 93 LYS D C 1
ATOM 2718 O O . LYS D 1 93 ? 68.109 60.597 79.968 1.00 44.97 93 LYS D O 1
ATOM 2724 N N . LEU D 1 94 ? 66.555 60.812 78.361 1.00 45.71 94 LEU D N 1
ATOM 2725 C CA . LEU D 1 94 ? 65.675 61.648 79.166 1.00 47.54 94 LEU D CA 1
ATOM 2726 C C . LEU D 1 94 ? 65.117 60.883 80.368 1.00 47.79 94 LEU D C 1
ATOM 2727 O O . LEU D 1 94 ? 64.681 61.490 81.348 1.00 47.10 94 LEU D O 1
ATOM 2732 N N . LEU D 1 95 ? 65.142 59.555 80.293 1.00 47.46 95 LEU D N 1
ATOM 2733 C CA . LEU D 1 95 ? 64.632 58.716 81.375 1.00 48.84 95 LEU D CA 1
ATOM 2734 C C . LEU D 1 95 ? 65.710 58.186 82.325 1.00 50.33 95 LEU D C 1
ATOM 2735 O O . LEU D 1 95 ? 65.387 57.620 83.369 1.00 49.32 95 LEU D O 1
ATOM 2740 N N . ASN D 1 96 ? 66.982 58.353 81.969 1.00 52.44 96 ASN D N 1
ATOM 2741 C CA . ASN D 1 96 ? 68.072 57.886 82.830 1.00 55.09 96 ASN D CA 1
ATOM 2742 C C . ASN D 1 96 ? 68.092 58.684 84.132 1.00 56.46 96 ASN D C 1
ATOM 2743 O O . ASN D 1 96 ? 67.454 59.731 84.230 1.00 54.95 96 ASN D O 1
ATOM 2748 N N . PRO D 1 97 ? 68.845 58.214 85.144 1.00 58.96 97 PRO D N 1
ATOM 2749 C C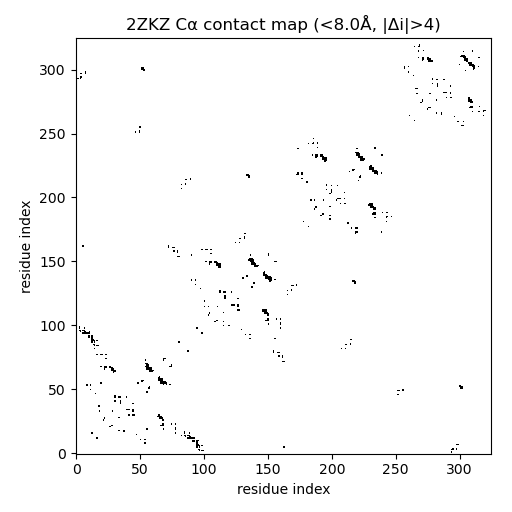A . PRO D 1 97 ? 69.687 57.010 85.194 1.00 60.88 97 PRO D CA 1
ATOM 2750 C C . PRO D 1 97 ? 68.997 55.689 84.845 1.00 62.82 97 PRO D C 1
ATOM 2751 O O . PRO D 1 97 ? 68.038 55.280 85.501 1.00 62.98 97 PRO D O 1
ATOM 2755 N N . ILE D 1 98 ? 69.520 55.036 83.807 1.00 64.87 98 ILE D N 1
ATOM 2756 C CA . ILE D 1 98 ? 69.023 53.758 83.291 1.00 66.38 98 ILE D CA 1
ATOM 2757 C C . ILE D 1 98 ? 67.512 53.549 83.378 1.00 66.51 98 ILE D C 1
ATOM 2758 O O . ILE D 1 98 ? 66.782 54.531 83.624 1.00 67.17 98 ILE D O 1
#

Sequence (325 aa):
YSLEDDAELLKTAHPRLKIVNELYKHKALNVTQIIQILKLPQSTVSQHLCKRGKVLKRNRQG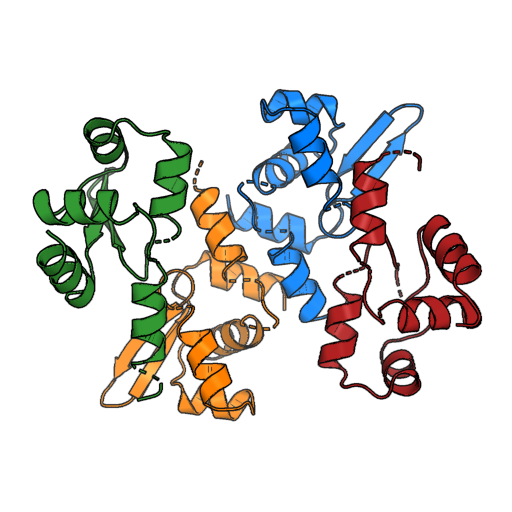LEIYYSINNPKVEGIIKLLNYSLEDDAELLKTAHPRLKIVNELYKHKALNVTQIIQILKLPQSTVSQHLCKRGKVLKRNRQGLEIYYSINNPKVEGIIKLLNEYSLEDDAELLKTAHPRLKIVNELYKHKALNVTQIIQILKLPQSTVSQHLCKRGKVLKRNRQGLEIYYSINNPKVEGIIKLLNEYSLEDDAELLKTAHPRLKIVNELYKHKALNVTQIIQILKLPQSTVSQHLCKRGKVLKRYYSINNPKVEGIIKLLNPI

InterPro domains:
  IPR001845 HTH ArsR-type DNA-binding domain [PF01022] (27-66)
  IPR001845 HTH ArsR-type DNA-binding domain [PS50987] (9-99)
  IPR001845 HTH ArsR-type DNA-binding domain [SM00418] (19-97)
  IPR011991 ArsR-like helix-turn-helix domain [cd00090] (21-95)
  IPR036388 Winged helix-like DNA-binding domain superfamily [G3DSA:1.10.10.10] (1-99)
  IPR036390 Winged helix DNA-binding domain superfamily [SSF46785] (5-95)
  IPR051011 Metal-responsive transcriptional regulator [PTHR43132] (13-94)

Solvent-accessible surface area: 17963 Å² total

Radius of gyration: 22.53 Å; Cα contacts (8 Å, |Δi|>4): 412; chains: 4; bounding box: 61×61×44 Å

Secondary structure (DSSP, 8-state):
--HHHHHHHHH-----HHHHHHHHHHS-EEHHHHHHHHT--HHHHHHHHH---SS-EEEEETTEEEEE---HHHHHHHHHH-/--HHHHHHHHH-----HHHHHHHHHHS-EEHHHHHHHHT--HHHHHHHHH---SSEEEEEETTEEEEEE--HHHHHHHHHH-/---HHHHHHHHH-----HHHHHHHHHHS-EEHHHHHHHH---HHHHHHHHH---SSEEEEEETTEEEEEE--HHHHHHHHHH-/---HHHHHHHHH-----HHHHHHHHHHS-B-HHHHHHHH---HHHHHHHHH---SSEE--BEE-SHHHHHHHHHH---

B-factor: mean 37.47, std 10.89, range [8.71, 69.84]

Foldseek 3Di:
DDPVLVVLLCVLDDVLLVVLLVCLVVFKAALVRVCVVVVDDSVVSVVNCVSAPRAWHWDDDPPTIIIGGDDPVNSVVSVVVD/DVVVLVVVQCVLDDVLLVLQLVLLVVVKDFLVRSCVVVVDDSVVSVVNCVSADSFWHWDDDPPTIMIHGDDPVSSVVSVVVD/DVVVVLVVVLCVLDDVLLVLQLVCLVVQKAALVRSCVVVVDDSVVSVVNCVSADRAKHWDDDDNTIMIGGDDPVNSVVSVVVD/DADPVVVVLQCVLPDVLLQQQLVCLVVQADDLVVSCVVVVDDSVVSVVNVVSEDQQWHDNIGGDDPVSSVVSVVPDPD

Nearest PDB structures (foldseek):
  2zkz-assembly2_C  TM=9.968E-01  e=3.228E-11  Bacillus anthracis
  7kym-assembly1_B-2  TM=7.917E-01  e=2.458E-01  Bradyrhizobium japonicum
  2a61-assembly2_D  TM=7.546E-01  e=2.970E-01  Thermotoga maritima
  2hr3-assembly1_A  TM=6.537E-01  e=7.644E-01  Pseudomonas aeruginosa
  4qvg-assembly1_A  TM=6.369E-01  e=1.968E+00  Streptosporangium sibiricum